Protein 4ESQ (pdb70)

CATH classification: 3.40.1000.70

Solvent-accessible surface area: 9666 Å² total; per-residue (Å²): 119,182,154,81,9,42,93,148,112,4,70,44,1,11,3,84,44,82,52,4,21,81,16,7,65,20,111,57,4,110,55,44,180,97,49,93,73,18,60,82,60,118,25,92,8,65,71,100,91,3,19,8,0,5,63,2,7,8,50,83,22,1,60,88,37,37,66,64,21,8,22,0,33,59,4,23,23,101,58,138,142,73,94,34,57,0,18,1,0,0,0,1,2,61,63,43,114,100,0,110,59,8,10,120,63,4,7,85,59,4,126,91,1,25,57,94,56,0,38,7,46,57,166,105,118,74,108,108,32,61,4,47,93,34,145,54,81,126,52,33,16,9,3,43,1,45,35,91,62,115,121,31,32,42,7,6,2,0,3,3,4,7,58,4,0,0,0,1,0,7,0,4,0,99,157,14,103,72,22,0,11,78,0,2,55,90,0,28,89,30,4,106,156,101

B-factor: mean 18.04, std 7.2, range [7.58, 55.6]

Secondary structure (DSSP, 8-state):
--PPPPGGGGGGGS--HHHHHHHHT-S--EE-SPB-S-B-S--EESSGGGHHHH-SSBHHHHTTS---EEEEEEEE-SSTT-SEEEEEEEEE-SSHHHHHHHHHHHHHHHHTTTT-EEEEEETTEEEEEEE---B--TT-EEEEEEESSTT--EEEEEEEEETTEEEEEEEEESS-SSHHHHHHHHHHHHHHT-

Nearest PDB structures (foldseek):
  4esq-assembly1_A  TM=1.005E+00  e=2.793E-41  Mycobacterium tuberculosis H37Rv
  7cu9-assembly1_A  TM=8.791E-01  e=4.447E-14  Mycolicibacterium smegmatis MC2 155
  7cu8-assembly1_B  TM=8.669E-01  e=2.772E-14  Mycobacterium tuberculosis H37Rv
  4jdl-assembly2_B-2  TM=4.667E-01  e=1.240E-02  Arabidopsis thaliana
  5jk2-assembly5_E  TM=5.167E-01  e=7.759E-01  Treponema pallidum subsp. pallidum str. Nichols

Organism: Mycobacterium tuberculosis (strain ATCC 25618 / H37Rv) (NCBI:txid83332)

InterPro domains:
  IPR000719 Protein kinase domain [PF00069] (16-230)
  IPR000719 Protein kinase domain [PS50011] (16-276)
  IPR000719 Protein kinase domain [SM00220] (16-276)
  IPR008271 Serine/threonine-protein kinase, active site [PS00108] (135-147)
  IPR011009 Protein kinase-like domain superfamily [SSF56112] (13-371)
  IPR017441 Protein kinase, ATP binding site [PS00107] (22-45)
  IPR026954 PknH-like extracellular domain [PF14032] (437-622)
  IPR038232 PknH-like extracellular domain superfamily [G3DSA:3.40.1000.70] (434-626)

Structure (mmCIF, N/CA/C/O backbone):
data_4ESQ
#
_entry.id   4ESQ
#
_cell.length_a   47.455
_cell.length_b   35.923
_cell.length_c   49.308
_cell.angle_alpha   90.000
_cell.angle_beta   98.360
_cell.angle_gamma   90.000
#
_symmetry.space_group_name_H-M   'P 1 21 1'
#
loop_
_entity.id
_entity.type
_entity.pdbx_description
1 polymer 'Serine/threonine protein kinase'
2 non-polymer 2-[BIS-(2-HYDROXY-ETHYL)-AMINO]-2-HYDROXYMETHYL-PROPANE-1,3-DIOL
3 non-polymer 'TERBIUM(III) ION'
4 water water
#
loop_
_atom_site.group_PDB
_atom_site.id
_atom_site.type_symbol
_atom_site.label_atom_id
_atom_site.label_alt_id
_atom_site.label_comp_id
_atom_site.label_asym_id
_atom_site.label_entity_id
_atom_site.label_seq_id
_atom_site.pdbx_PDB_ins_code
_atom_site.Cartn_x
_atom_site.Cartn_y
_atom_site.Cartn_z
_atom_site.occupancy
_atom_site.B_iso_or_equiv
_atom_site.auth_seq_id
_atom_site.auth_comp_id
_atom_site.auth_asym_id
_atom_site.auth_atom_id
_atom_site.pdbx_PDB_model_num
ATOM 1 N N . GLY A 1 1 ? -22.641 32.614 36.985 1.00 38.26 433 GLY A N 1
ATOM 2 C CA . GLY A 1 1 ? -22.074 31.639 36.072 1.00 35.00 433 GLY A CA 1
ATOM 3 C C . GLY A 1 1 ? -21.496 30.431 36.784 1.00 25.20 433 GLY A C 1
ATOM 4 O O . GLY A 1 1 ? -20.542 30.548 37.555 1.00 29.42 433 GLY A O 1
ATOM 5 N N . HIS A 1 2 ? -22.073 29.262 36.519 1.00 21.06 434 HIS A N 1
ATOM 6 C CA . HIS A 1 2 ? -21.628 28.029 37.159 1.00 20.61 434 HIS A CA 1
ATOM 7 C C . HIS A 1 2 ? -21.164 26.979 36.159 1.00 17.54 434 HIS A C 1
ATOM 8 O O . HIS A 1 2 ? -20.975 25.809 36.509 1.00 21.97 434 HIS A O 1
ATOM 15 N N . GLN A 1 3 ? -20.972 27.399 34.916 1.00 20.50 435 GLN A N 1
ATOM 16 C CA . GLN A 1 3 ? -20.577 26.467 33.867 1.00 20.18 435 GLN A CA 1
ATOM 17 C C . GLN A 1 3 ? -19.131 26.023 34.010 1.00 18.11 435 GLN A C 1
ATOM 18 O O . GLN A 1 3 ? -18.286 26.794 34.449 1.00 18.54 435 GLN A O 1
ATOM 24 N N . PRO A 1 4 ? -18.851 24.769 33.635 1.00 16.45 436 PRO A N 1
ATOM 25 C CA . PRO A 1 4 ? -17.491 24.231 33.697 1.00 15.81 436 PRO A CA 1
ATOM 26 C C . PRO A 1 4 ? -16.639 24.808 32.578 1.00 18.40 436 PRO A C 1
ATOM 27 O O . PRO A 1 4 ? -17.165 25.348 31.603 1.00 18.09 436 PRO A O 1
ATOM 31 N N . VAL A 1 5 ? -15.326 24.710 32.723 1.00 14.15 437 VAL A N 1
ATOM 32 C CA . VAL A 1 5 ? -14.439 25.132 31.653 1.00 14.97 437 VAL A CA 1
ATOM 33 C C . VAL A 1 5 ? -14.468 24.092 30.539 1.00 13.79 437 VAL A C 1
ATOM 34 O O . VAL A 1 5 ? -14.377 22.892 30.799 1.00 15.74 437 VAL A O 1
ATOM 38 N N . ALA A 1 6 ? -14.606 24.553 29.297 1.00 12.84 438 ALA A N 1
ATOM 39 C CA . ALA A 1 6 ? -14.612 23.652 28.144 1.00 16.03 438 ALA A CA 1
ATOM 40 C C . ALA A 1 6 ? -13.224 23.089 27.875 1.00 13.98 438 ALA A C 1
ATOM 41 O O . ALA A 1 6 ? -12.225 23.794 28.034 1.00 13.81 438 ALA A O 1
ATOM 43 N N . GLU A 1 7 ? -13.167 21.831 27.450 1.00 15.12 439 GLU A N 1
ATOM 44 C CA . GLU A 1 7 ? -11.896 21.188 27.123 1.00 15.11 439 GLU A CA 1
ATOM 45 C C . GLU A 1 7 ? -11.108 22.033 26.147 1.00 13.25 439 GLU A C 1
ATOM 46 O O . GLU A 1 7 ? -9.880 22.110 26.224 1.00 15.38 439 GLU A O 1
ATOM 52 N N . GLU A 1 8 ? -11.818 22.666 25.218 1.00 14.45 440 GLU A N 1
ATOM 53 C CA . GLU A 1 8 ? -11.158 23.393 24.143 1.00 17.66 440 GLU A CA 1
ATOM 54 C C . GLU A 1 8 ? -10.559 24.723 24.595 1.00 14.72 440 GLU A C 1
ATOM 55 O O . GLU A 1 8 ? -9.856 25.387 23.828 1.00 15.91 440 GLU A O 1
ATOM 61 N N . ARG A 1 9 ? -10.805 25.094 25.849 1.00 14.17 441 ARG A N 1
ATOM 62 C CA . ARG A 1 9 ? -10.295 26.354 26.385 1.00 13.19 441 ARG A CA 1
ATOM 63 C C . ARG A 1 9 ? -9.105 26.162 27.315 1.00 14.34 441 ARG A C 1
ATOM 64 O O . ARG A 1 9 ? -8.607 27.130 27.881 1.00 14.76 441 ARG A O 1
ATOM 72 N N . LEU A 1 10 ? -8.645 24.920 27.463 1.00 12.47 442 LEU A N 1
ATOM 73 C CA . LEU A 1 10 ? -7.560 24.632 28.388 1.00 14.05 442 LEU A CA 1
ATOM 74 C C . LEU A 1 10 ? -6.283 25.411 28.066 1.00 12.15 442 LEU A C 1
ATOM 75 O O . LEU A 1 10 ? -5.655 25.951 28.971 1.00 13.31 442 LEU A O 1
ATOM 80 N N . SER A 1 11 ? -5.917 25.495 26.789 1.00 12.92 443 SER A N 1
ATOM 81 C CA . SER A 1 11 ? -4.653 26.146 26.432 1.00 10.60 443 SER A CA 1
ATOM 82 C C . SER A 1 11 ? -4.645 27.624 26.820 1.00 11.36 443 SER A C 1
ATOM 83 O O . SER A 1 11 ? -3.582 28.201 27.093 1.00 11.61 443 SER A O 1
ATOM 86 N N . ALA A 1 12 ? -5.829 28.228 26.852 1.00 12.35 444 ALA A N 1
ATOM 87 C CA . ALA A 1 12 ? -5.957 29.642 27.212 1.00 15.92 444 ALA A CA 1
ATOM 88 C C . ALA A 1 12 ? -5.692 29.887 28.697 1.00 14.54 444 ALA A C 1
ATOM 89 O O . ALA A 1 12 ? -5.571 31.040 29.123 1.00 15.07 444 ALA A O 1
ATOM 91 N N . LEU A 1 13 ? -5.590 28.811 29.480 1.00 10.57 445 LEU A N 1
ATOM 92 C CA . LEU A 1 13 ? -5.347 28.930 30.926 1.00 11.50 445 LEU A CA 1
ATOM 93 C C . LEU A 1 13 ? -3.864 28.936 31.310 1.00 11.26 445 LEU A C 1
ATOM 94 O O . LEU A 1 13 ? -3.499 29.333 32.425 1.00 11.56 445 LEU A O 1
ATOM 99 N N . LEU A 1 14 ? -3.003 28.495 30.403 1.00 10.78 446 LEU A N 1
ATOM 100 C CA . LEU A 1 14 ? -1.583 28.437 30.703 1.00 10.37 446 LEU A CA 1
ATOM 101 C C . LEU A 1 14 ? -0.965 29.832 30.713 1.00 14.08 446 LEU A C 1
ATOM 102 O O . LEU A 1 14 ? -1.549 30.790 30.196 1.00 14.27 446 LEU A O 1
ATOM 107 N N . LEU A 1 15 ? 0.218 29.947 31.304 1.00 13.35 447 LEU A N 1
ATOM 108 C CA . LEU A 1 15 ? 0.901 31.229 31.340 1.00 12.45 447 LEU A CA 1
ATOM 109 C C . LEU A 1 15 ? 1.658 31.440 30.039 1.00 12.98 447 LEU A C 1
ATOM 110 O O . LEU A 1 15 ? 2.215 30.504 29.473 1.00 11.87 447 LEU A O 1
ATOM 115 N N . ASN A 1 16 ? 1.647 32.672 29.542 1.00 13.43 448 ASN A N 1
ATOM 116 C CA . ASN A 1 16 ? 2.366 32.975 28.316 1.00 14.39 448 ASN A CA 1
ATOM 117 C C . ASN A 1 16 ? 3.863 33.155 28.597 1.00 14.72 448 ASN A C 1
ATOM 118 O O . ASN A 1 16 ? 4.296 33.090 29.750 1.00 13.30 448 ASN A O 1
ATOM 123 N N A SER A 1 17 ? 4.648 33.363 27.548 0.48 14.36 449 SER A N 1
ATOM 124 N N B SER A 1 17 ? 4.647 33.380 27.546 0.52 14.36 449 SER A N 1
ATOM 125 C CA A SER A 1 17 ? 6.098 33.436 27.693 0.48 15.23 449 SER A CA 1
ATOM 126 C CA B SER A 1 17 ? 6.098 33.446 27.691 0.52 15.23 449 SER A CA 1
ATOM 127 C C A SER A 1 17 ? 6.543 34.535 28.657 0.48 16.59 449 SER A C 1
ATOM 128 C C B SER A 1 17 ? 6.546 34.556 28.645 0.52 16.59 449 SER A C 1
ATOM 129 O O A SER A 1 17 ? 7.460 34.333 29.453 0.48 14.10 449 SER A O 1
ATOM 130 O O B SER A 1 17 ? 7.473 34.358 29.431 0.52 14.09 449 SER A O 1
ATOM 135 N N A SER A 1 18 ? 5.891 35.691 28.584 0.48 14.00 450 SER A N 1
ATOM 136 N N B SER A 1 18 ? 5.893 35.714 28.581 0.52 13.99 450 SER A N 1
ATOM 137 C CA A SER A 1 18 ? 6.217 36.800 29.470 0.48 15.83 450 SER A CA 1
ATOM 138 C CA B SER A 1 18 ? 6.226 36.808 29.487 0.52 15.83 450 SER A CA 1
ATOM 139 C C A SER A 1 18 ? 5.937 36.439 30.921 0.48 13.90 450 SER A C 1
ATOM 140 C C B SER A 1 18 ? 5.949 36.419 30.929 0.52 13.90 450 SER A C 1
ATOM 141 O O A SER A 1 18 ? 6.747 36.707 31.807 0.48 15.78 450 SER A O 1
ATOM 142 O O B SER A 1 18 ? 6.769 36.649 31.816 0.52 15.76 450 SER A O 1
ATOM 147 N N . GLU A 1 19 ? 4.788 35.818 31.157 1.00 14.15 451 GLU A N 1
ATOM 148 C CA . GLU A 1 19 ? 4.389 35.452 32.502 1.00 14.13 451 GLU A CA 1
ATOM 149 C C . GLU A 1 19 ? 5.326 34.416 33.123 1.00 12.94 451 GLU A C 1
ATOM 150 O O . GLU A 1 19 ? 5.653 34.516 34.296 1.00 11.12 451 GLU A O 1
ATOM 156 N N . VAL A 1 20 ? 5.738 33.420 32.341 1.00 11.62 452 VAL A N 1
ATOM 157 C CA . VAL A 1 20 ? 6.657 32.397 32.833 1.00 13.63 452 VAL A CA 1
ATOM 158 C C . VAL A 1 20 ? 8.016 33.009 33.173 1.00 11.92 452 VAL A C 1
ATOM 159 O O . VAL A 1 20 ? 8.572 32.769 34.250 1.00 13.04 452 VAL A O 1
ATOM 163 N N . ASN A 1 21 ? 8.545 33.800 32.244 1.00 13.70 453 ASN A N 1
ATOM 164 C CA . ASN A 1 21 ? 9.799 34.514 32.461 1.00 11.20 453 ASN A CA 1
ATOM 165 C C . ASN A 1 21 ? 9.758 35.357 33.725 1.00 12.66 453 ASN A C 1
ATOM 166 O O . ASN A 1 21 ? 10.695 35.341 34.519 1.00 12.62 453 ASN A O 1
ATOM 171 N N . ALA A 1 22 ? 8.662 36.088 33.905 1.00 13.34 454 ALA A N 1
ATOM 172 C CA . ALA A 1 22 ? 8.525 37.003 35.031 1.00 12.46 454 ALA A CA 1
ATOM 173 C C . ALA A 1 22 ? 8.543 36.266 36.364 1.00 14.57 454 ALA A C 1
ATOM 174 O O . ALA A 1 22 ? 9.159 36.723 37.325 1.00 13.82 454 ALA A O 1
ATOM 176 N N . VAL A 1 23 ? 7.871 35.124 36.429 1.00 12.39 455 VAL A N 1
ATOM 177 C CA . VAL A 1 23 ? 7.853 34.367 37.675 1.00 13.03 455 VAL A CA 1
ATOM 178 C C . VAL A 1 23 ? 9.243 33.801 37.957 1.00 10.51 455 VAL A C 1
ATOM 179 O O . VAL A 1 23 ? 9.732 33.850 39.094 1.00 14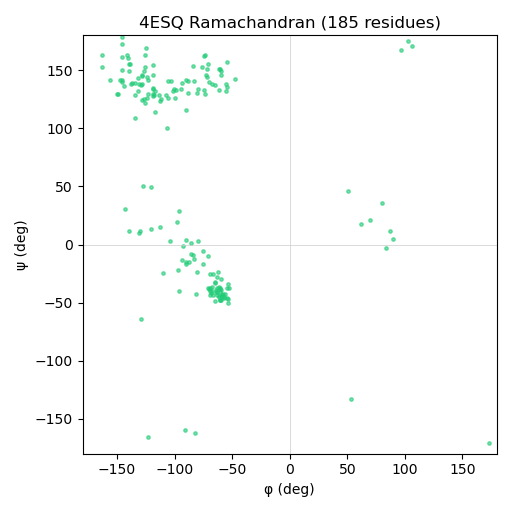.67 455 VAL A O 1
ATOM 183 N N . MET A 1 24 ? 9.892 33.293 36.918 1.00 12.15 456 MET A N 1
ATOM 184 C CA . MET A 1 24 ? 11.136 32.547 37.094 1.00 11.32 456 MET A CA 1
ATOM 185 C C . MET A 1 24 ? 12.382 33.429 37.207 1.00 13.94 456 MET A C 1
ATOM 186 O O . MET A 1 24 ? 13.450 32.948 37.584 1.00 14.81 456 MET A O 1
ATOM 191 N N . GLY A 1 25 ? 12.254 34.712 36.880 1.00 12.09 457 GLY A N 1
ATOM 192 C CA . GLY A 1 25 ? 13.411 35.586 36.916 1.00 10.59 457 GLY A CA 1
ATOM 193 C C . GLY A 1 25 ? 14.279 35.441 35.681 1.00 14.38 457 GLY A C 1
ATOM 194 O O . GLY A 1 25 ? 15.506 35.536 35.751 1.00 16.05 457 GLY A O 1
ATOM 195 N N . SER A 1 26 ? 13.636 35.214 34.542 1.00 14.10 458 SER A N 1
ATOM 196 C CA . SER A 1 26 ? 14.333 35.038 33.272 1.00 14.15 458 SER A CA 1
ATOM 197 C C . SER A 1 26 ? 13.805 36.020 32.234 1.00 14.53 458 SER A C 1
ATOM 198 O O . SER A 1 26 ? 12.784 36.665 32.447 1.00 14.79 458 SER A O 1
ATOM 201 N N . SER A 1 27 ? 14.503 36.126 31.107 1.00 15.98 459 SER A N 1
ATOM 202 C CA . SER A 1 27 ? 14.030 36.904 29.968 1.00 15.46 459 SER A CA 1
ATOM 203 C C . SER A 1 27 ? 14.139 36.091 28.684 1.00 17.80 459 SER A C 1
ATOM 204 O O . SER A 1 27 ? 13.969 36.633 27.592 1.00 20.36 459 SER A O 1
ATOM 207 N N . SER A 1 28 ? 14.437 34.799 28.803 1.00 14.57 460 SER A N 1
ATOM 208 C CA . SER A 1 28 ? 14.738 34.005 27.615 1.00 16.95 460 SER A CA 1
ATOM 209 C C . SER A 1 28 ? 14.156 32.590 27.602 1.00 16.65 460 SER A C 1
ATOM 210 O O . SER A 1 28 ? 14.514 31.790 26.743 1.00 16.22 460 SER A O 1
ATOM 213 N N . MET A 1 29 ? 13.257 32.278 28.530 1.00 15.35 461 MET A N 1
ATOM 214 C CA . MET A 1 29 ? 12.656 30.945 28.523 1.00 15.32 461 MET A CA 1
ATOM 215 C C . MET A 1 29 ? 11.733 30.823 27.320 1.00 14.52 461 MET A C 1
ATOM 216 O O . MET A 1 29 ? 11.031 31.769 26.971 1.00 14.59 461 MET A O 1
ATOM 221 N N . GLN A 1 30 ? 11.757 29.661 26.678 1.00 15.17 462 GLN A N 1
ATOM 222 C CA . GLN A 1 30 ? 10.899 29.417 25.528 1.00 19.51 462 GLN A CA 1
ATOM 223 C C . GLN A 1 30 ? 10.121 28.127 25.717 1.00 17.21 462 GLN A C 1
ATOM 224 O O . GLN A 1 30 ? 10.676 27.131 26.187 1.00 15.32 462 GLN A O 1
ATOM 230 N N . PRO A 1 31 ? 8.832 28.141 25.347 1.00 15.85 463 PRO A N 1
ATOM 231 C CA . PRO A 1 31 ? 7.986 26.951 25.424 1.00 13.03 463 PRO A CA 1
ATOM 232 C C . PRO A 1 31 ? 8.281 25.979 24.293 1.00 17.86 463 PRO A C 1
ATOM 233 O O . PRO A 1 31 ? 8.719 26.398 23.216 1.00 15.91 463 PRO A O 1
ATOM 237 N N . GLY A 1 32 ? 8.033 24.696 24.539 1.00 14.73 464 GLY A N 1
ATOM 238 C CA . GLY A 1 32 ? 8.090 23.689 23.499 1.00 17.89 464 GLY A CA 1
ATOM 239 C C . GLY A 1 32 ? 6.734 23.500 22.845 1.00 17.42 464 GLY A C 1
ATOM 240 O O . GLY A 1 32 ? 5.857 24.373 22.911 1.00 14.93 464 GLY A O 1
ATOM 241 N N . LYS A 1 33 ? 6.547 22.356 22.200 1.00 14.89 465 LYS A N 1
ATOM 242 C CA . LYS A 1 33 ? 5.269 22.080 21.550 1.00 16.26 465 LYS A CA 1
ATOM 243 C C . LYS A 1 33 ? 4.176 21.807 22.580 1.00 13.67 465 LYS A C 1
ATOM 244 O O . LYS A 1 33 ? 4.457 21.330 23.678 1.00 15.06 465 LYS A O 1
ATOM 250 N N . PRO A 1 34 ? 2.921 22.115 22.233 1.00 15.90 466 PRO A N 1
ATOM 251 C CA . PRO A 1 34 ? 1.844 21.831 23.183 1.00 11.99 466 PRO A CA 1
ATOM 252 C C . PRO A 1 34 ? 1.842 20.368 23.596 1.00 13.70 466 PRO A C 1
ATOM 253 O O . PRO A 1 34 ? 2.042 19.479 22.774 1.00 17.21 466 PRO A O 1
ATOM 257 N N . ILE A 1 35 ? 1.626 20.138 24.883 1.00 12.44 467 ILE A N 1
ATOM 258 C CA . ILE A 1 35 ? 1.441 18.799 25.410 1.00 12.57 467 ILE A CA 1
ATOM 259 C C . ILE A 1 35 ? -0.046 18.561 25.584 1.00 13.37 467 ILE A C 1
ATOM 260 O O . ILE A 1 35 ? -0.728 19.343 26.243 1.00 13.69 467 ILE A O 1
ATOM 265 N N . THR A 1 36 ? -0.552 17.481 24.993 1.00 12.24 468 THR A N 1
ATOM 266 C CA . THR A 1 36 ? -1.992 17.243 24.959 1.00 10.09 468 THR A CA 1
ATOM 267 C C . THR A 1 36 ? -2.395 15.839 25.417 1.00 10.34 468 THR A C 1
ATOM 268 O O . THR A 1 36 ? -3.539 15.424 25.243 1.00 14.65 468 THR A O 1
ATOM 272 N N . SER A 1 37 ? -1.451 15.111 26.005 1.00 11.89 469 SER A N 1
ATOM 273 C CA . SER A 1 37 ? -1.746 13.803 26.579 1.00 12.50 469 SER A CA 1
ATOM 274 C C . SER A 1 37 ? -0.896 13.589 27.821 1.00 13.11 469 SER A C 1
ATOM 275 O O . SER A 1 37 ? 0.105 14.284 28.017 1.00 11.42 469 SER A O 1
ATOM 278 N N . MET A 1 38 ? -1.302 12.641 28.661 1.00 11.84 470 MET A N 1
ATOM 279 C CA . MET A 1 38 ? -0.531 12.306 29.851 1.00 10.37 470 MET A CA 1
ATOM 280 C C . MET A 1 38 ? 0.749 11.595 29.438 1.00 12.13 470 MET A C 1
ATOM 281 O O . MET A 1 38 ? 0.818 10.982 28.376 1.00 14.45 470 MET A O 1
ATOM 286 N N . ASP A 1 39 ? 1.756 11.685 30.294 1.00 12.12 471 ASP A N 1
ATOM 287 C CA . ASP A 1 39 ? 3.072 11.133 30.020 1.00 11.46 471 ASP A CA 1
ATOM 288 C C . ASP A 1 39 ? 3.141 9.694 30.516 1.00 15.63 471 ASP A C 1
ATOM 289 O O . ASP A 1 39 ? 3.036 9.438 31.723 1.00 14.04 471 ASP A O 1
ATOM 294 N N . SER A 1 40 ? 3.318 8.751 29.595 1.00 13.92 472 SER A N 1
ATOM 295 C CA . SER A 1 40 ? 3.413 7.338 29.980 1.00 15.58 472 SER A CA 1
ATOM 296 C C . SER A 1 40 ? 4.803 6.763 29.744 1.00 15.48 472 SER A C 1
ATOM 297 O O . SER A 1 40 ? 4.984 5.548 29.747 1.00 14.19 472 SER A O 1
ATOM 300 N N . SER A 1 41 ? 5.787 7.629 29.540 1.00 12.78 473 SER A N 1
ATOM 301 C CA . SER A 1 41 ? 7.158 7.153 29.419 1.00 15.44 473 SER A CA 1
ATOM 302 C C . SER A 1 41 ? 7.536 6.557 30.773 1.00 16.48 473 SER A C 1
ATOM 303 O O . SER A 1 41 ? 7.197 7.119 31.823 1.00 16.42 473 SER A O 1
ATOM 306 N N . PRO A 1 42 ? 8.216 5.404 30.761 1.00 16.44 474 PRO A N 1
ATOM 307 C CA . PRO A 1 42 ? 8.442 4.690 32.023 1.00 16.14 474 PRO A CA 1
ATOM 308 C C . PRO A 1 42 ? 9.369 5.442 32.974 1.00 15.01 474 PRO A C 1
ATOM 309 O O . PRO A 1 42 ? 10.372 6.010 32.553 1.00 15.87 474 PRO A O 1
ATOM 313 N N . VAL A 1 43 ? 9.015 5.439 34.250 1.00 15.84 475 VAL A N 1
ATOM 314 C CA . VAL A 1 43 ? 9.912 5.909 35.290 1.00 16.24 475 VAL A CA 1
ATOM 315 C C . VAL A 1 43 ? 9.671 5.070 36.540 1.00 13.42 475 VAL A C 1
ATOM 316 O O . VAL A 1 43 ? 8.537 4.699 36.843 1.00 12.95 475 VAL A O 1
ATOM 320 N N . THR A 1 44 ? 10.746 4.751 37.245 1.00 14.07 476 THR A N 1
ATOM 321 C CA . THR A 1 44 ? 10.658 3.919 38.432 1.00 12.67 476 THR A CA 1
ATOM 322 C C . THR A 1 44 ? 11.015 4.756 39.648 1.00 15.98 476 THR A C 1
ATOM 323 O O . THR A 1 44 ? 12.087 5.351 39.700 1.00 17.17 476 THR A 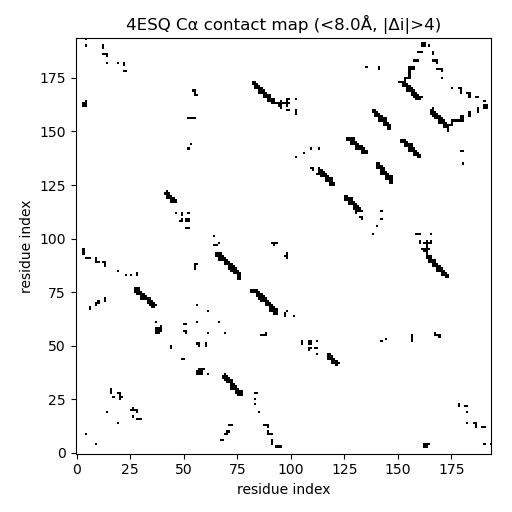O 1
ATOM 327 N N . VAL A 1 45 ? 10.109 4.814 40.614 1.00 15.29 477 VAL A N 1
ATOM 328 C CA . VAL A 1 45 ? 10.364 5.549 41.849 1.00 15.28 477 VAL A CA 1
ATOM 329 C C . VAL A 1 45 ? 10.352 4.561 43.000 1.00 14.21 477 VAL A C 1
ATOM 330 O O . VAL A 1 45 ? 9.442 3.729 43.095 1.00 15.19 477 VAL A O 1
ATOM 334 N N . SER A 1 46 ? 11.371 4.647 43.856 1.00 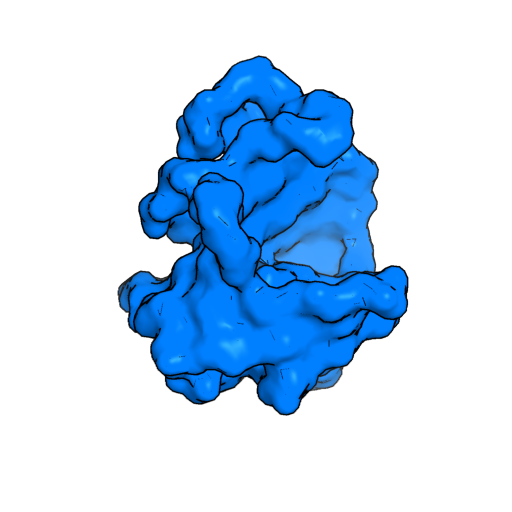13.52 478 SER A N 1
ATOM 335 C CA . SER A 1 46 ? 11.552 3.693 44.951 1.00 15.74 478 SER A CA 1
ATOM 336 C C . SER A 1 46 ? 10.304 3.604 45.824 1.00 21.70 478 SER A C 1
ATOM 337 O O . SER A 1 46 ? 9.946 2.522 46.297 1.00 19.83 478 SER A O 1
ATOM 340 N N . LEU A 1 47 ? 9.645 4.741 46.041 1.00 11.93 479 LEU A N 1
ATOM 341 C CA . LEU A 1 47 ? 8.293 4.726 46.585 1.00 13.95 479 LEU A CA 1
ATOM 342 C C . LEU A 1 47 ? 7.350 5.083 45.430 1.00 13.43 479 LEU A C 1
ATOM 343 O O . LEU A 1 47 ? 7.207 6.256 45.075 1.00 12.78 479 LEU A O 1
ATOM 348 N N . PRO A 1 48 ? 6.712 4.069 44.827 1.00 15.84 480 PRO A N 1
ATOM 349 C CA . PRO A 1 48 ? 5.962 4.290 43.581 1.00 16.54 480 PRO A CA 1
ATOM 350 C C . PRO A 1 48 ? 4.929 5.413 43.655 1.00 15.96 480 PRO A C 1
ATOM 351 O O . PRO A 1 48 ? 4.719 6.104 42.659 1.00 15.84 480 PRO A O 1
ATOM 355 N N . ASP A 1 49 ? 4.296 5.603 44.809 1.00 12.91 481 ASP A N 1
ATOM 356 C CA . ASP A 1 49 ? 3.238 6.603 44.905 1.00 17.28 481 ASP A CA 1
ATOM 357 C C . ASP A 1 49 ? 3.779 8.022 45.052 1.00 14.11 481 ASP A C 1
ATOM 358 O O . ASP A 1 49 ? 3.015 8.974 45.185 1.00 14.58 481 ASP A O 1
ATOM 363 N N . CYS A 1 50 ? 5.100 8.163 45.018 1.00 13.28 482 CYS A N 1
ATOM 364 C CA . CYS A 1 50 ? 5.701 9.491 44.976 1.00 12.89 482 CYS A CA 1
ATOM 365 C C . CYS A 1 50 ? 5.916 9.987 43.543 1.00 13.52 482 CYS A C 1
ATOM 366 O O . CYS A 1 50 ? 6.465 11.068 43.345 1.00 13.54 482 CYS A O 1
ATOM 369 N N . GLN A 1 51 ? 5.478 9.216 42.546 1.00 10.07 483 GLN A N 1
ATOM 370 C CA . GLN A 1 51 ? 5.634 9.638 41.146 1.00 12.39 483 GLN A CA 1
ATOM 371 C C . GLN A 1 51 ? 4.963 11.001 40.882 1.00 11.50 483 GLN A C 1
ATOM 372 O O . GLN A 1 51 ? 5.543 11.882 40.234 1.00 13.66 483 GLN A O 1
ATOM 378 N N . GLY A 1 52 ? 3.739 11.167 41.377 1.00 12.40 484 GLY A N 1
ATOM 379 C CA . GLY A 1 52 ? 3.017 12.417 41.197 1.00 11.56 484 GLY A CA 1
ATOM 380 C C . GLY A 1 52 ? 3.627 13.556 41.989 1.00 14.81 484 GLY A C 1
ATOM 381 O O . GLY A 1 52 ? 3.476 14.730 41.632 1.00 14.96 484 GLY A O 1
ATOM 382 N N . ALA A 1 53 ? 4.324 13.221 43.071 1.00 12.81 485 ALA A N 1
ATOM 383 C CA . ALA A 1 53 ? 4.962 14.244 43.886 1.00 10.24 485 ALA A CA 1
ATOM 384 C C . ALA A 1 53 ? 6.215 14.780 43.202 1.00 14.15 485 ALA A C 1
ATOM 385 O O . ALA A 1 53 ? 6.721 15.836 43.568 1.00 20.70 485 ALA A O 1
ATOM 387 N N . LEU A 1 54 ? 6.719 14.046 42.213 1.00 11.91 486 LEU A N 1
ATOM 388 C CA . LEU A 1 54 ? 7.893 14.479 41.449 1.00 14.29 486 LEU A CA 1
ATOM 389 C C . LEU A 1 54 ? 7.552 15.187 40.139 1.00 15.20 486 LEU A C 1
ATOM 390 O O . LEU A 1 54 ? 8.230 16.147 39.752 1.00 13.28 486 LEU A O 1
ATOM 395 N N . TYR A 1 55 ? 6.538 14.684 39.443 1.00 11.08 487 TYR A N 1
ATOM 396 C CA . TYR A 1 55 ? 6.250 15.108 38.071 1.00 10.86 487 TYR A CA 1
ATOM 397 C C . TYR A 1 55 ? 4.769 15.399 37.831 1.00 14.12 487 TYR A C 1
ATOM 398 O O . TYR A 1 55 ? 3.894 14.745 38.408 1.00 14.20 487 TYR A O 1
ATOM 407 N N A THR A 1 56 ? 4.489 16.376 36.969 0.50 12.35 488 THR A N 1
ATOM 408 N N B THR A 1 56 ? 4.496 16.369 36.962 0.50 12.35 488 THR A N 1
ATOM 409 C CA A THR A 1 56 ? 3.114 16.668 36.585 0.50 12.48 488 THR A CA 1
ATOM 410 C CA B THR A 1 56 ? 3.129 16.675 36.567 0.50 12.49 488 THR A CA 1
ATOM 411 C C A THR A 1 56 ? 2.667 15.723 35.484 0.50 12.95 488 THR A C 1
ATOM 412 C C B THR A 1 56 ? 2.668 15.728 35.470 0.50 12.95 488 THR A C 1
ATOM 413 O O A THR A 1 56 ? 3.492 15.063 34.847 0.50 13.08 488 THR A O 1
ATOM 414 O O B THR A 1 56 ? 3.485 15.073 34.817 0.50 13.07 488 THR A O 1
ATOM 421 N N . SER A 1 57 ? 1.354 15.660 35.274 1.00 11.10 489 SER A N 1
ATOM 422 C CA . SER A 1 57 ? 0.784 15.009 34.094 1.00 11.70 489 SER A CA 1
ATOM 423 C C . SER A 1 57 ? 1.217 13.565 33.842 1.00 12.55 489 SER A C 1
ATOM 424 O O . SER A 1 57 ? 1.374 13.160 32.693 1.00 14.08 489 SER A O 1
ATOM 427 N N . GLN A 1 58 ? 1.385 12.783 34.898 1.00 11.32 490 GLN A N 1
ATOM 428 C CA . GLN A 1 58 ? 1.852 11.414 34.732 1.00 12.13 490 GLN A CA 1
ATOM 429 C C . GLN A 1 58 ? 0.699 10.444 34.511 1.00 15.74 490 GLN A C 1
ATOM 430 O O . GLN A 1 58 ? -0.271 10.432 35.272 1.00 12.16 490 GLN A O 1
ATOM 436 N N . ASP A 1 59 ? 0.811 9.613 33.479 1.00 11.30 491 ASP A N 1
ATOM 437 C CA . ASP A 1 59 ? -0.256 8.661 33.184 1.00 14.41 491 ASP A CA 1
ATOM 438 C C . ASP A 1 59 ? -0.662 7.764 34.370 1.00 13.97 491 ASP A C 1
ATOM 439 O O . ASP A 1 59 ? -1.854 7.655 34.659 1.00 14.85 491 ASP A O 1
ATOM 444 N N . PRO A 1 60 ? 0.308 7.117 35.048 1.00 13.86 492 PRO A N 1
ATOM 445 C CA . PRO A 1 60 ? -0.043 6.211 36.155 1.00 14.04 492 PRO A CA 1
ATOM 446 C C . PRO A 1 60 ? -0.744 6.931 37.307 1.00 18.71 492 PRO A C 1
ATOM 447 O O . PRO A 1 60 ? -1.476 6.332 38.097 1.00 14.81 492 PRO A O 1
ATOM 451 N N . VAL A 1 61 ? -0.516 8.231 37.392 1.00 10.83 493 VAL A N 1
ATOM 452 C CA . VAL A 1 61 ? -1.104 9.042 38.442 1.00 13.97 493 VAL A CA 1
ATOM 453 C C . VAL A 1 61 ? -2.544 9.432 38.095 1.00 14.35 493 VAL A C 1
ATOM 454 O O . VAL A 1 61 ? -3.429 9.376 38.947 1.00 12.85 493 VAL A O 1
ATOM 458 N N . TYR A 1 62 ? -2.776 9.818 36.842 1.00 11.60 494 TYR A N 1
ATOM 459 C CA . TYR A 1 62 ? -4.100 10.295 36.428 1.00 10.63 494 TYR A CA 1
ATOM 460 C C . TYR A 1 62 ? -5.031 9.201 35.904 1.00 13.49 494 TYR A C 1
ATOM 461 O O . TYR A 1 62 ? -6.241 9.418 35.751 1.00 13.80 494 TYR A O 1
ATOM 470 N N . ALA A 1 63 ? -4.464 8.042 35.586 1.00 17.78 495 ALA A N 1
ATOM 471 C CA . ALA A 1 63 ? -5.266 6.938 35.077 1.00 20.24 495 ALA A CA 1
ATOM 472 C C . ALA A 1 63 ? -6.389 6.616 36.057 1.00 15.49 495 ALA A C 1
ATOM 473 O O . ALA A 1 63 ? -6.164 6.505 37.264 1.00 17.21 495 ALA A O 1
ATOM 475 N N . GLY A 1 64 ? -7.606 6.484 35.536 1.00 18.28 496 GLY A N 1
ATOM 476 C CA . GLY A 1 64 ? -8.741 6.119 36.368 1.00 20.31 496 GLY A CA 1
ATOM 477 C C . GLY A 1 64 ? -9.424 7.252 37.123 1.00 18.14 496 GLY A C 1
ATOM 478 O O . GLY A 1 64 ? -10.425 7.026 37.800 1.00 20.71 496 GLY A O 1
ATOM 479 N N . THR A 1 65 ? -8.902 8.470 37.013 1.00 12.86 497 THR A N 1
ATOM 480 C CA . THR A 1 65 ? -9.445 9.601 37.773 1.00 13.96 497 THR A CA 1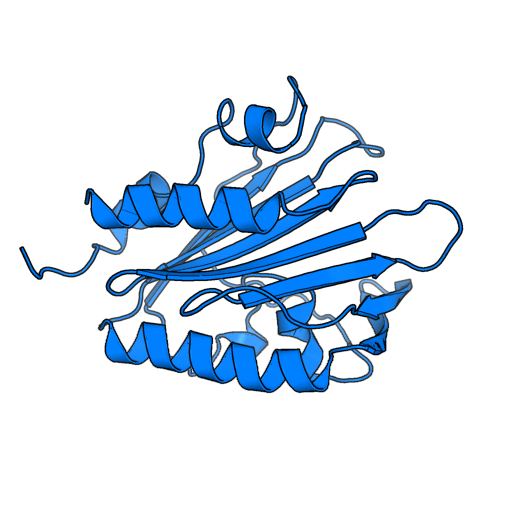
ATOM 481 C C . THR A 1 65 ? -10.615 10.319 37.111 1.00 14.06 497 THR A C 1
ATOM 482 O O . THR A 1 65 ? -11.229 11.205 37.718 1.00 16.16 497 THR A O 1
ATOM 486 N N . GLY A 1 66 ? -10.911 9.974 35.863 1.00 13.83 498 GLY A N 1
ATOM 487 C CA . GLY A 1 66 ? -12.037 10.577 35.171 1.00 15.45 498 GLY A CA 1
ATOM 488 C C . GLY A 1 66 ? -11.716 11.842 34.390 1.00 11.25 498 GLY A C 1
ATOM 489 O O . GLY A 1 66 ? -12.617 12.471 33.823 1.00 14.78 498 GLY A O 1
ATOM 490 N N . TYR A 1 67 ? -10.438 12.211 34.331 1.00 12.90 499 TYR A N 1
ATOM 491 C CA . TYR A 1 67 ? -10.055 13.402 33.585 1.00 13.54 499 TYR A CA 1
ATOM 492 C C . TYR A 1 67 ? -10.461 13.243 32.119 1.00 17.39 499 TYR A C 1
ATOM 493 O O . TYR A 1 67 ? -10.496 12.133 31.594 1.00 17.58 499 TYR A O 1
ATOM 502 N N . THR A 1 68 ? -10.767 14.353 31.463 1.00 12.47 500 THR A N 1
ATOM 503 C CA . THR A 1 68 ? -11.222 14.295 30.077 1.00 12.99 500 THR A CA 1
ATOM 504 C C . THR A 1 68 ? -10.202 14.854 29.091 1.00 16.64 500 THR A C 1
ATOM 505 O O . THR A 1 68 ? -10.201 14.488 27.908 1.00 14.64 500 THR A O 1
ATOM 509 N N . ALA A 1 69 ? -9.334 15.742 29.570 1.00 12.63 501 ALA A N 1
ATOM 510 C CA . ALA A 1 69 ? -8.369 16.384 28.690 1.00 10.89 501 ALA A CA 1
ATOM 511 C C . ALA A 1 69 ? -7.251 17.018 29.500 1.00 11.24 501 ALA A C 1
ATOM 512 O O . ALA A 1 69 ? -7.442 17.374 30.653 1.00 11.38 501 ALA A O 1
ATOM 514 N N . ILE A 1 70 ? -6.082 17.138 28.886 1.00 11.52 502 ILE A N 1
ATOM 515 C CA . ILE A 1 70 ? -4.938 17.795 29.522 1.00 9.80 502 ILE A CA 1
ATOM 516 C C . ILE A 1 70 ? -4.255 18.707 28.506 1.00 12.24 502 ILE A C 1
ATOM 517 O O . ILE A 1 70 ? -4.124 18.359 27.326 1.00 11.67 502 ILE A O 1
ATOM 522 N N . ASN A 1 71 ? -3.842 19.888 28.955 1.00 12.12 503 ASN A N 1
ATOM 523 C CA . ASN A 1 71 ? -3.050 20.772 28.112 1.00 12.57 503 ASN A CA 1
ATOM 524 C C . ASN A 1 71 ? -1.883 21.330 28.903 1.00 12.72 503 ASN A C 1
ATOM 525 O O . ASN A 1 71 ? -2.064 21.856 30.005 1.00 12.65 503 ASN A O 1
ATOM 530 N N . GLY A 1 72 ? -0.679 21.206 28.353 1.00 11.45 504 GLY A N 1
ATOM 531 C CA . GLY A 1 72 ? 0.499 21.665 29.070 1.00 10.67 504 GLY A CA 1
ATOM 532 C C . GLY A 1 72 ? 1.597 22.230 28.191 1.00 12.49 504 GLY A C 1
ATOM 533 O O . GLY A 1 72 ? 1.542 22.134 26.964 1.00 11.24 504 GLY A O 1
ATOM 534 N N . LEU A 1 73 ? 2.605 22.800 28.843 1.00 12.55 505 LEU A N 1
ATOM 535 C CA . LEU A 1 73 ? 3.781 23.352 28.168 1.00 12.54 505 LEU A CA 1
ATOM 536 C C . LEU A 1 73 ? 5.013 23.202 29.042 1.00 14.22 505 LEU A C 1
ATOM 537 O O . LEU A 1 73 ? 4.955 23.390 30.261 1.00 12.92 505 LEU A O 1
ATOM 542 N N . ILE A 1 74 ? 6.139 22.889 28.416 1.00 11.63 506 ILE A N 1
ATOM 543 C CA . ILE A 1 74 ? 7.407 22.864 29.125 1.00 12.82 506 ILE A CA 1
ATOM 544 C C . ILE A 1 74 ? 8.261 23.986 28.569 1.00 14.05 506 ILE A C 1
ATOM 545 O O . ILE A 1 74 ? 8.395 24.110 27.354 1.00 11.30 506 ILE A O 1
ATOM 550 N N . SER A 1 75 ? 8.808 24.817 29.456 1.00 12.42 507 SER A N 1
ATOM 551 C CA . SER A 1 75 ? 9.629 25.964 29.046 1.00 13.55 507 SER A CA 1
ATOM 552 C C . SER A 1 75 ? 10.977 26.001 29.746 1.00 13.50 507 SER A C 1
ATOM 553 O O . SER A 1 75 ? 11.081 25.659 30.920 1.00 12.85 507 SER A O 1
ATOM 556 N N . SER A 1 76 ? 12.001 26.456 29.030 1.00 10.58 508 SER A N 1
ATOM 557 C CA . SER A 1 76 ? 13.330 26.630 29.616 1.00 13.22 508 SER A CA 1
ATOM 558 C C . SER A 1 76 ? 14.160 27.529 28.706 1.00 14.07 508 SER A C 1
ATOM 559 O O . SER A 1 76 ? 13.812 27.728 27.540 1.00 15.44 508 SER A O 1
ATOM 562 N N . GLU A 1 77 ? 15.257 28.075 29.229 1.00 13.26 509 GLU A N 1
ATOM 563 C CA . GLU A 1 77 ? 16.191 28.778 28.360 1.00 15.73 509 GLU A CA 1
ATOM 564 C C . GLU A 1 77 ? 16.708 27.774 27.332 1.00 17.21 509 GLU A C 1
ATOM 565 O O . GLU A 1 77 ? 16.765 26.579 27.605 1.00 17.89 509 GLU A O 1
ATOM 571 N N . PRO A 1 78 ? 17.076 28.252 26.136 1.00 18.17 510 PRO A N 1
ATOM 572 C CA . PRO A 1 78 ? 17.656 27.346 25.138 1.00 21.98 510 PRO A CA 1
ATOM 573 C C . PRO A 1 78 ? 18.956 26.726 25.639 1.00 20.50 510 PRO A C 1
ATOM 574 O O . PRO A 1 78 ? 19.665 27.335 26.435 1.00 24.60 510 PRO A O 1
ATOM 578 N N . GLY A 1 79 ? 19.269 25.526 25.170 1.00 23.60 511 GLY A N 1
ATOM 579 C CA . GLY A 1 79 ? 20.528 24.893 25.516 1.00 26.29 511 GLY A CA 1
ATOM 580 C C . GLY A 1 79 ? 20.383 23.812 26.568 1.00 30.34 511 GLY A C 1
ATOM 581 O O . GLY A 1 79 ? 19.302 23.619 27.123 1.00 26.53 511 GLY A O 1
ATOM 582 N N . ASP A 1 80 ? 21.483 23.120 26.853 1.00 23.91 512 ASP A N 1
ATOM 583 C CA . ASP A 1 80 ? 21.450 21.948 27.727 1.00 31.13 512 ASP A CA 1
ATOM 584 C C . ASP A 1 80 ? 21.614 22.296 29.201 1.00 25.12 512 ASP A C 1
ATOM 585 O O . ASP A 1 80 ? 21.342 21.469 30.072 1.00 27.59 512 ASP A O 1
ATOM 590 N N . ASN A 1 81 ? 22.062 23.513 29.478 1.00 19.76 513 ASN A N 1
ATOM 591 C CA . ASN A 1 81 ? 22.302 23.933 30.853 1.00 21.20 513 ASN A CA 1
ATOM 592 C C . ASN A 1 81 ? 21.465 25.147 31.246 1.00 22.92 513 ASN A C 1
ATOM 593 O O . ASN A 1 81 ? 21.983 26.124 31.784 1.00 20.94 513 ASN A O 1
ATOM 598 N N . TYR A 1 82 ? 20.164 25.071 30.972 1.00 18.27 514 TYR A N 1
ATOM 599 C CA . TYR A 1 82 ? 19.223 26.135 31.315 1.00 15.79 514 TYR A CA 1
ATOM 600 C C . TYR A 1 82 ? 19.195 26.394 32.813 1.00 14.81 514 TYR A C 1
ATOM 601 O O . TYR A 1 82 ? 19.338 25.464 33.611 1.00 19.83 514 TYR A O 1
ATOM 610 N N . GLU A 1 83 ? 18.996 27.656 33.192 1.00 14.65 515 GLU A N 1
ATOM 611 C CA . GLU A 1 83 ? 18.907 28.027 34.605 1.00 13.83 515 GLU A CA 1
ATOM 612 C C . GLU A 1 83 ? 17.528 27.749 35.203 1.00 12.97 515 GLU A C 1
ATOM 613 O O . GLU A 1 83 ? 17.399 27.592 36.420 1.00 12.94 515 GLU A O 1
ATOM 619 N N . HIS A 1 84 ? 16.505 27.689 34.347 1.00 12.29 516 HIS A N 1
ATOM 620 C CA . HIS A 1 84 ? 15.122 27.552 34.810 1.00 12.39 516 HIS A CA 1
ATOM 621 C C . HIS A 1 84 ? 14.353 26.581 33.919 1.00 14.00 516 HIS A C 1
ATOM 622 O O . HIS A 1 84 ? 14.618 26.483 32.722 1.00 13.17 516 HIS A O 1
ATOM 629 N N . TRP A 1 85 ? 13.385 25.879 34.498 1.00 13.17 517 TRP A N 1
ATOM 630 C CA . TRP A 1 85 ? 12.604 24.902 33.747 1.00 10.01 517 TRP A CA 1
ATOM 631 C C . TRP A 1 85 ? 11.215 24.832 34.358 1.00 11.91 517 TRP A C 1
ATOM 632 O O . TRP A 1 85 ? 11.085 24.693 35.574 1.00 13.19 517 TRP A O 1
ATOM 643 N N . VAL A 1 86 ? 10.179 24.947 33.527 1.00 9.93 518 VAL A N 1
ATOM 644 C CA . VAL A 1 86 ? 8.813 24.918 34.036 1.00 13.55 518 VAL A CA 1
ATOM 645 C C . VAL A 1 86 ? 7.969 23.964 33.224 1.00 12.19 518 VAL A C 1
ATOM 646 O O . VAL A 1 86 ? 7.995 24.004 31.996 1.00 13.00 518 VAL A O 1
ATOM 650 N N . ASN A 1 87 ? 7.222 23.108 33.913 1.00 10.97 519 ASN A N 1
ATOM 651 C CA . ASN A 1 87 ? 6.206 22.280 33.281 1.00 11.78 519 ASN A CA 1
ATOM 652 C C . ASN A 1 87 ? 4.882 22.711 33.906 1.00 12.16 519 ASN A C 1
ATOM 653 O O . ASN A 1 87 ? 4.677 22.540 35.114 1.00 10.98 519 ASN A O 1
ATOM 658 N N . GLN A 1 88 ? 4.014 23.307 33.096 1.00 9.40 520 GLN A N 1
ATOM 659 C CA . GLN A 1 88 ? 2.709 23.756 33.570 1.00 10.26 520 GLN A CA 1
ATOM 660 C C . GLN A 1 88 ? 1.631 23.032 32.798 1.00 10.98 520 GLN A C 1
ATOM 661 O O . GLN A 1 88 ? 1.715 22.903 31.583 1.00 11.36 520 GLN A O 1
ATOM 667 N N . ALA A 1 89 ? 0.621 22.548 33.508 1.00 9.77 521 ALA A N 1
ATOM 668 C CA . ALA A 1 89 ? -0.464 21.826 32.862 1.00 10.11 521 ALA A CA 1
ATOM 669 C C . ALA A 1 89 ? -1.787 22.093 33.554 1.00 12.76 521 ALA A C 1
ATOM 670 O O . ALA A 1 89 ? -1.835 22.333 34.764 1.00 10.27 521 ALA A O 1
ATOM 672 N N . VAL A 1 90 ? -2.858 22.040 32.766 1.00 10.05 522 VAL A N 1
ATOM 673 C CA . VAL A 1 90 ? -4.214 22.079 33.293 1.00 10.07 522 VAL A CA 1
ATOM 674 C C . VAL A 1 90 ? -4.967 20.846 32.821 1.00 12.41 522 VAL A C 1
ATOM 675 O O . VAL A 1 90 ? -4.806 20.385 31.685 1.00 10.72 522 VAL A O 1
ATOM 679 N N . VAL A 1 91 ? -5.792 20.308 33.703 1.00 10.45 523 VAL A N 1
ATOM 680 C CA . VAL A 1 91 ? -6.465 19.053 33.422 1.00 9.70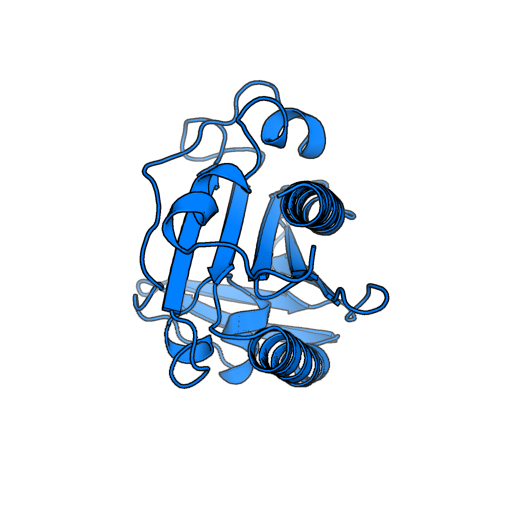 523 VAL A CA 1
ATOM 681 C C . VAL A 1 91 ? -7.956 19.245 33.660 1.00 11.52 523 VAL A C 1
ATOM 682 O O . VAL A 1 91 ? -8.361 19.672 34.746 1.00 13.24 523 VAL A O 1
ATOM 686 N N . ALA A 1 92 ? -8.762 18.949 32.645 1.00 11.05 524 ALA A N 1
ATOM 687 C CA . ALA A 1 92 ? -10.212 19.104 32.752 1.00 11.44 524 ALA A CA 1
ATOM 688 C C . ALA A 1 92 ? -10.844 17.827 33.271 1.00 12.81 524 ALA A C 1
ATOM 689 O O . ALA A 1 92 ? -10.426 16.730 32.913 1.00 14.25 524 ALA A O 1
ATOM 691 N N . PHE A 1 93 ? -11.857 17.994 34.115 1.00 11.47 525 PHE A N 1
ATOM 692 C CA . PHE A 1 93 ? -12.666 16.894 34.617 1.00 9.88 525 PHE A CA 1
ATOM 693 C C . PHE A 1 93 ? -14.119 17.227 34.310 1.00 13.74 525 PHE A C 1
ATOM 694 O O . PHE A 1 93 ? -14.440 18.366 34.018 1.00 13.56 525 PHE A O 1
ATOM 702 N N . PRO A 1 94 ? -15.004 16.226 34.364 1.00 17.83 526 PRO A N 1
ATOM 703 C CA . PRO A 1 94 ? -16.409 16.490 34.033 1.00 17.24 526 PRO A CA 1
ATOM 704 C C . PRO A 1 94 ? -17.075 17.439 35.024 1.00 20.18 526 PRO A C 1
ATOM 705 O O . PRO A 1 94 ? -17.940 18.224 34.638 1.00 22.14 526 PRO A O 1
ATOM 709 N N . THR A 1 95 ? -16.656 17.371 36.283 1.00 16.85 527 THR A N 1
ATOM 710 C CA . THR A 1 95 ? -17.251 18.167 37.348 1.00 20.56 527 THR A CA 1
ATOM 711 C C . THR A 1 95 ? -16.187 18.671 38.306 1.00 20.46 527 THR A C 1
ATOM 712 O O . THR A 1 95 ? -15.081 18.131 38.363 1.00 17.30 527 THR A O 1
ATOM 716 N N . ALA A 1 96 ? -16.541 19.706 39.059 1.00 19.40 528 ALA A N 1
ATOM 717 C CA . ALA A 1 96 ? -15.726 20.188 40.165 1.00 16.96 528 ALA A CA 1
ATOM 718 C C . ALA A 1 96 ? -15.444 19.072 41.169 1.00 20.53 528 ALA A C 1
ATOM 719 O O . ALA A 1 96 ? -14.326 18.937 41.645 1.00 17.10 528 ALA A O 1
ATOM 721 N N . ASP A 1 97 ? -16.458 18.268 41.481 1.00 21.51 529 ASP A N 1
ATOM 722 C CA . ASP A 1 97 ? -16.303 17.170 42.433 1.00 23.36 529 ASP A CA 1
ATOM 723 C C . ASP A 1 97 ? -15.144 16.230 42.086 1.00 19.61 529 ASP A C 1
ATOM 724 O O . ASP A 1 97 ? -14.342 15.871 42.952 1.00 20.01 529 ASP A O 1
ATOM 729 N N . LYS A 1 98 ? -15.058 15.830 40.822 1.00 15.53 530 LYS A N 1
ATOM 730 C CA . LYS A 1 98 ? -14.010 14.908 40.401 1.00 16.97 530 LYS A CA 1
ATOM 731 C C . LYS A 1 98 ? -12.639 15.581 40.409 1.00 13.49 530 LYS A C 1
ATOM 732 O O . LYS A 1 98 ? -11.642 14.961 40.788 1.00 12.61 530 LYS A O 1
ATOM 738 N N . ALA A 1 99 ? -12.597 16.848 39.997 1.00 13.98 531 ALA A N 1
ATOM 739 C CA . ALA A 1 99 ? -11.359 17.623 40.059 1.00 12.27 531 ALA A CA 1
ATOM 740 C C . ALA A 1 99 ? -10.865 17.734 41.502 1.00 12.61 531 ALA A C 1
ATOM 741 O O . ALA A 1 99 ? -9.688 17.507 41.793 1.00 12.88 531 ALA A O 1
ATOM 743 N N . ARG A 1 100 ? -11.762 18.088 42.415 1.00 12.62 532 ARG A N 1
ATOM 744 C CA . ARG A 1 100 ? -11.375 18.218 43.819 1.00 13.36 532 ARG A CA 1
ATOM 745 C C . ARG A 1 100 ? -10.920 16.886 44.426 1.00 13.24 532 ARG A C 1
ATOM 746 O O . ARG A 1 100 ? -9.969 16.835 45.208 1.00 13.60 532 ARG A O 1
ATOM 754 N N . ALA A 1 101 ? -11.607 15.807 44.067 1.00 12.93 533 ALA A N 1
ATOM 755 C CA . ALA A 1 101 ? -11.265 14.493 44.591 1.00 12.31 533 ALA A CA 1
ATOM 756 C C . ALA A 1 101 ? -9.837 14.118 44.203 1.00 12.16 533 ALA A C 1
ATOM 757 O O . ALA A 1 101 ? -9.110 13.508 44.990 1.00 12.04 533 ALA A O 1
ATOM 759 N N . PHE A 1 102 ? -9.433 14.489 42.987 1.00 12.50 534 PHE A N 1
ATOM 760 C CA . PHE A 1 102 ? -8.082 14.169 42.543 1.00 13.69 534 PHE A CA 1
ATOM 761 C C . PHE A 1 102 ? -7.020 14.932 43.335 1.00 14.23 534 PHE A C 1
ATOM 762 O O . PHE A 1 102 ? -5.975 14.380 43.668 1.00 12.91 534 PHE A O 1
ATOM 770 N N . VAL A 1 103 ? -7.285 16.200 43.634 1.00 12.22 535 VAL A N 1
ATOM 771 C CA . VAL A 1 103 ? -6.344 16.972 44.434 1.00 10.39 535 VAL A CA 1
ATOM 772 C C . VAL A 1 103 ? -6.281 16.428 45.857 1.00 12.03 535 VAL A C 1
ATOM 773 O O . VAL A 1 103 ? -5.212 16.381 46.460 1.00 13.10 535 VAL A O 1
ATOM 777 N N . GLN A 1 104 ? -7.415 15.987 46.390 1.00 11.38 536 GLN A N 1
ATOM 778 C CA . GLN A 1 104 ? -7.412 15.394 47.720 1.00 13.79 536 GLN A CA 1
ATOM 779 C C . GLN A 1 104 ? -6.570 14.119 47.720 1.00 14.22 536 GLN A C 1
ATOM 780 O O . GLN A 1 104 ? -5.775 13.880 48.636 1.00 14.84 536 GLN A O 1
ATOM 786 N N . THR A 1 105 ? -6.732 13.301 46.683 1.00 10.38 537 THR A N 1
ATOM 787 C CA . THR A 1 105 ? -5.937 12.088 46.577 1.00 13.69 537 THR A CA 1
ATOM 788 C C . THR A 1 105 ? -4.470 12.462 46.499 1.00 12.88 537 THR A C 1
ATOM 789 O O . THR A 1 105 ? -3.630 11.845 47.149 1.00 14.16 537 THR A O 1
ATOM 793 N N . SER A 1 106 ? -4.159 13.466 45.684 1.00 12.13 538 SER A N 1
ATOM 794 C CA . SER A 1 106 ? -2.772 13.899 45.556 1.00 10.93 538 SER A CA 1
ATOM 795 C C . SER A 1 106 ? -2.210 14.328 46.904 1.00 11.12 538 SER A C 1
ATOM 796 O O . SER A 1 106 ? -1.084 13.983 47.255 1.00 13.05 538 SER A O 1
ATOM 799 N N . ALA A 1 107 ? -2.994 15.080 47.665 1.00 12.54 539 ALA A N 1
ATOM 800 C CA . ALA A 1 107 ? -2.557 15.500 48.985 1.00 12.77 539 ALA A CA 1
ATOM 801 C C . ALA A 1 107 ? -2.217 14.289 49.870 1.00 16.20 539 ALA A C 1
ATOM 802 O O . ALA A 1 107 ? -1.203 14.298 50.573 1.00 12.90 539 ALA A O 1
ATOM 804 N N . ASP A 1 108 ? -3.049 13.244 49.834 1.00 14.76 540 ASP A N 1
ATOM 805 C CA . ASP A 1 108 ? -2.733 12.024 50.594 1.00 18.43 540 ASP A CA 1
ATOM 806 C C . ASP A 1 108 ? -1.413 11.405 50.182 1.00 18.66 540 ASP A C 1
ATOM 807 O O . ASP A 1 108 ? -0.620 10.991 51.028 1.00 25.58 540 ASP A O 1
ATOM 812 N N . LYS A 1 109 ? -1.188 11.313 48.877 1.00 12.76 541 LYS A N 1
ATOM 813 C CA . LYS A 1 109 ? 0.026 10.687 48.393 1.00 14.87 541 LYS A CA 1
ATOM 814 C C . LYS A 1 109 ? 1.242 11.546 48.717 1.00 15.82 541 LYS A C 1
ATOM 815 O O . LYS A 1 109 ? 2.264 11.025 49.162 1.00 15.95 541 LYS A O 1
ATOM 821 N N . TRP A 1 110 ? 1.141 12.860 48.510 1.00 12.52 542 TRP A N 1
ATOM 822 C CA . TRP A 1 110 ? 2.317 13.701 48.721 1.00 11.47 542 TRP A CA 1
ATOM 823 C C . TRP A 1 110 ? 2.744 13.701 50.184 1.00 15.63 542 TRP A C 1
ATOM 824 O O . TRP A 1 110 ? 3.936 13.803 50.493 1.00 15.63 542 TRP A O 1
ATOM 835 N N . LYS A 1 111 ? 1.773 13.601 51.085 1.00 14.29 543 LYS A N 1
ATOM 836 C CA . LYS A 1 111 ? 2.067 13.646 52.518 1.00 12.84 543 LYS A CA 1
ATOM 837 C C . LYS A 1 111 ? 2.873 12.434 52.981 1.00 19.35 543 LYS A C 1
ATOM 838 O O . LYS A 1 111 ? 3.594 12.508 53.975 1.00 18.01 543 LYS A O 1
ATOM 844 N N . ASN A 1 112 ? 2.747 11.331 52.247 1.00 17.51 544 ASN A N 1
ATOM 845 C CA . ASN A 1 112 ? 3.517 10.127 52.527 1.00 15.67 544 ASN A CA 1
ATOM 846 C C . ASN A 1 112 ? 4.907 10.170 51.897 1.00 18.50 544 ASN A C 1
ATOM 847 O O . ASN A 1 112 ? 5.745 9.298 52.159 1.00 18.75 544 ASN A O 1
ATOM 852 N N . CYS A 1 113 ? 5.144 11.177 51.059 1.00 13.15 545 CYS A N 1
ATOM 853 C CA . CYS A 1 113 ? 6.459 11.387 50.465 1.00 15.81 545 CYS A CA 1
ATOM 854 C C . CYS A 1 113 ? 7.264 12.433 51.231 1.00 17.70 545 CYS A C 1
ATOM 855 O O . CYS A 1 113 ? 8.494 12.459 51.145 1.00 15.78 545 CYS A O 1
ATOM 858 N N . ALA A 1 114 ? 6.563 13.286 51.978 1.00 15.13 546 ALA A N 1
ATOM 859 C CA . ALA A 1 114 ? 7.186 14.405 52.687 1.00 16.55 546 ALA A CA 1
ATOM 860 C C . ALA A 1 114 ? 8.324 13.966 53.598 1.00 15.51 546 ALA A C 1
ATOM 861 O O . ALA A 1 114 ? 8.201 12.982 54.321 1.00 14.56 546 ALA A O 1
ATOM 863 N N . GLY A 1 115 ? 9.428 14.704 53.563 1.00 14.62 547 GLY A N 1
ATOM 864 C CA . GLY A 1 115 ? 10.545 14.434 54.451 1.00 16.06 547 GLY A CA 1
ATOM 865 C C . GLY A 1 115 ? 11.297 13.145 54.155 1.00 19.44 547 GLY A C 1
ATOM 866 O O . GLY A 1 115 ? 11.993 12.618 55.022 1.00 18.42 547 GLY A O 1
ATOM 867 N N . LYS A 1 116 ? 11.171 12.653 52.926 1.00 17.01 548 LYS A N 1
ATOM 868 C CA . LYS A 1 116 ? 11.843 11.420 52.511 1.00 19.86 548 LYS A CA 1
ATOM 869 C C . LYS A 1 116 ? 12.694 11.615 51.261 1.00 18.85 548 LYS A C 1
ATOM 870 O O . LYS A 1 116 ? 12.433 12.492 50.442 1.00 16.49 548 LYS A O 1
ATOM 876 N N . THR A 1 117 ? 13.731 10.793 51.124 1.00 19.54 549 THR A N 1
ATOM 877 C CA . THR A 1 117 ? 14.485 10.734 49.884 1.00 20.73 549 THR A CA 1
ATOM 878 C C . THR A 1 117 ? 14.019 9.516 49.089 1.00 20.21 549 THR A C 1
ATOM 879 O O . THR A 1 117 ? 13.849 8.438 49.651 1.00 23.82 549 THR A O 1
ATOM 883 N N . VAL A 1 118 ? 13.782 9.701 47.792 1.00 15.47 550 VAL A N 1
ATOM 884 C CA . VAL A 1 118 ? 13.421 8.604 46.900 1.00 15.37 550 VAL A CA 1
ATOM 885 C C . VAL A 1 118 ? 14.473 8.450 45.801 1.00 15.84 550 VAL A C 1
ATOM 886 O O . VAL A 1 118 ? 15.188 9.408 45.474 1.00 14.99 550 VAL A O 1
ATOM 890 N N . THR A 1 119 ? 14.587 7.236 45.266 1.00 15.08 551 THR A N 1
ATOM 891 C CA . THR A 1 119 ? 15.457 6.959 44.132 1.00 14.67 551 THR A CA 1
ATOM 892 C C . THR A 1 119 ? 14.590 6.944 42.875 1.00 15.27 551 THR A C 1
ATOM 893 O O . THR A 1 119 ? 13.521 6.332 42.857 1.00 15.68 551 THR A O 1
ATOM 897 N N . VAL A 1 120 ? 15.037 7.626 41.830 1.00 15.77 552 VAL A N 1
ATOM 898 C CA . VAL A 1 120 ? 14.271 7.687 40.592 1.00 15.07 552 VAL A CA 1
ATOM 899 C C . VAL A 1 120 ? 15.112 7.171 39.439 1.00 18.31 552 VAL A C 1
ATOM 900 O O . VAL A 1 120 ? 16.249 7.597 39.255 1.00 23.36 552 VAL A O 1
ATOM 904 N N . THR A 1 121 ? 14.554 6.255 38.660 1.00 20.13 553 THR A N 1
ATOM 905 C CA . THR A 1 121 ? 15.281 5.718 37.519 1.00 24.72 553 THR A CA 1
ATOM 906 C C . THR A 1 121 ? 14.541 6.058 36.239 1.00 22.95 553 THR A C 1
ATOM 907 O O . THR A 1 121 ? 13.338 5.824 36.115 1.00 18.48 553 THR A O 1
ATOM 911 N N . ASN A 1 122 ? 15.276 6.626 35.292 1.00 24.11 554 ASN A N 1
ATOM 912 C CA . ASN A 1 122 ? 14.719 7.022 34.011 1.00 25.84 554 ASN A CA 1
ATOM 913 C C . ASN A 1 122 ? 15.803 6.897 32.953 1.00 32.17 554 ASN A C 1
ATOM 914 O O . ASN A 1 122 ? 16.922 7.383 33.139 1.00 25.99 554 ASN A O 1
ATOM 919 N N . LYS A 1 123 ? 15.477 6.220 31.856 1.00 27.03 555 LYS A N 1
ATOM 920 C CA . LYS A 1 123 ? 16.440 6.012 30.780 1.00 28.86 555 LYS A CA 1
ATOM 921 C C . LYS A 1 123 ? 17.756 5.453 31.307 1.00 29.08 555 LYS A C 1
ATOM 922 O O . LYS A 1 123 ? 18.829 5.932 30.943 1.00 35.94 555 LYS A O 1
ATOM 928 N N . ALA A 1 124 ? 17.663 4.448 32.172 1.00 29.13 556 ALA A N 1
ATOM 929 C CA . ALA A 1 124 ? 18.835 3.765 32.709 1.00 27.46 556 ALA A CA 1
ATOM 930 C C . ALA A 1 124 ? 19.739 4.689 33.521 1.00 30.90 556 ALA A C 1
ATOM 931 O O . ALA A 1 124 ? 20.907 4.379 33.751 1.00 39.43 556 ALA A O 1
ATOM 933 N N . LYS A 1 125 ? 19.199 5.828 33.940 1.00 25.29 557 LYS A N 1
ATOM 934 C CA . LYS A 1 125 ? 19.932 6.755 34.794 1.00 29.04 557 LYS A CA 1
ATOM 935 C C . LYS A 1 125 ? 19.197 6.910 36.123 1.00 23.17 557 LYS A C 1
ATOM 936 O O . LYS A 1 125 ? 17.982 7.095 36.143 1.00 28.14 557 LYS A O 1
ATOM 942 N N . THR A 1 126 ? 19.940 6.844 37.224 1.00 23.79 558 THR A N 1
ATOM 943 C CA . THR A 1 126 ? 19.343 6.855 38.555 1.00 22.51 558 THR A CA 1
ATOM 944 C C . THR A 1 126 ? 19.794 8.049 39.391 1.00 22.68 558 THR A C 1
ATOM 945 O O . THR A 1 126 ? 20.988 8.320 39.507 1.00 24.53 558 THR A O 1
ATOM 949 N N . TYR A 1 127 ? 18.836 8.761 39.973 1.00 19.69 559 TYR A N 1
ATOM 950 C CA . TYR A 1 127 ? 19.162 9.886 40.833 1.00 22.21 559 TYR A CA 1
ATOM 951 C C . TYR A 1 127 ? 18.262 9.924 42.058 1.00 18.39 559 TYR A C 1
ATOM 952 O O . TYR A 1 127 ? 17.167 9.381 42.048 1.00 17.44 559 TYR A O 1
ATOM 961 N N . ARG A 1 128 ? 18.752 10.539 43.126 1.00 17.71 560 ARG A N 1
ATOM 962 C CA . ARG A 1 128 ? 17.987 10.595 44.357 1.00 14.95 560 ARG A CA 1
ATOM 963 C C . ARG A 1 128 ? 17.422 11.999 44.535 1.00 18.08 560 ARG A C 1
ATOM 964 O O . ARG A 1 128 ? 18.081 12.982 44.210 1.00 17.70 560 ARG A O 1
ATOM 972 N N . TRP A 1 129 ? 16.189 12.076 45.023 1.00 15.03 561 TRP A N 1
ATOM 973 C CA . TRP A 1 129 ? 15.526 13.356 45.260 1.00 12.81 561 TRP A CA 1
ATOM 974 C C . TRP A 1 129 ? 14.938 13.373 46.661 1.00 14.05 561 TRP A C 1
ATOM 975 O O . TRP A 1 129 ? 14.341 12.387 47.093 1.00 15.22 561 TRP A O 1
ATOM 986 N N . THR A 1 130 ? 15.084 14.503 47.354 1.00 13.32 562 THR A N 1
ATOM 987 C CA . THR A 1 130 ? 14.612 14.630 48.731 1.00 12.12 562 THR A CA 1
ATOM 988 C C . THR A 1 130 ? 13.432 15.603 48.816 1.00 14.60 562 THR A C 1
ATOM 989 O O . THR A 1 130 ? 13.549 16.736 48.369 1.00 16.98 562 THR A O 1
ATOM 993 N N . PHE A 1 131 ? 12.311 15.157 49.389 1.00 13.12 563 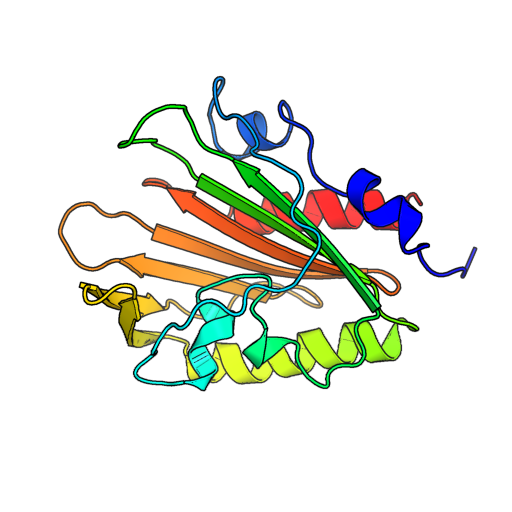PHE A N 1
ATOM 994 C CA . PHE A 1 131 ? 11.138 16.019 49.564 1.00 10.47 563 PHE A CA 1
ATOM 995 C C . PHE A 1 131 ? 11.204 16.792 50.881 1.00 17.42 563 PHE A C 1
ATOM 996 O O . PHE A 1 131 ? 11.604 16.246 51.915 1.00 13.15 563 PHE A O 1
ATOM 1004 N N . ALA A 1 132 ? 10.787 18.054 50.833 1.00 15.12 564 ALA A N 1
ATOM 1005 C CA . ALA A 1 132 ? 10.544 18.829 52.044 1.00 16.45 564 ALA A CA 1
ATOM 1006 C C . ALA A 1 132 ? 9.156 18.474 52.570 1.00 15.03 564 ALA A C 1
ATOM 1007 O O . ALA A 1 132 ? 8.584 17.448 52.192 1.00 13.67 564 ALA A O 1
ATOM 1009 N N . ASP A 1 133 ? 8.597 19.310 53.436 1.00 16.17 565 ASP A N 1
ATOM 1010 C CA . ASP A 1 133 ? 7.233 19.070 53.890 1.00 17.47 565 ASP A CA 1
ATOM 1011 C C . ASP A 1 133 ? 6.216 19.642 52.899 1.00 14.91 565 ASP A C 1
ATOM 1012 O O . ASP A 1 133 ? 6.510 20.567 52.145 1.00 15.92 565 ASP A O 1
ATOM 1017 N N . VAL A 1 134 ? 5.027 19.057 52.880 1.00 11.83 566 VAL A N 1
ATOM 1018 C CA . VAL A 1 134 ? 3.962 19.557 52.032 1.00 14.96 566 VAL A CA 1
ATOM 1019 C C . VAL A 1 134 ? 3.415 20.847 52.624 1.00 16.10 566 VAL A C 1
ATOM 1020 O O . VAL A 1 134 ? 3.112 20.923 53.819 1.00 16.70 566 VAL A O 1
ATOM 1024 N N . LYS A 1 135 ? 3.320 21.871 51.787 1.00 13.54 567 LYS A N 1
ATOM 1025 C CA . LYS A 1 135 ? 2.831 23.172 52.225 1.00 13.79 567 LYS A CA 1
ATOM 1026 C C . LYS A 1 135 ? 1.631 23.603 51.406 1.00 19.70 567 LYS A C 1
ATOM 1027 O O . LYS A 1 135 ? 1.026 22.793 50.698 1.00 14.78 567 LYS A O 1
ATOM 1033 N N . GLY A 1 136 ? 1.291 24.883 51.510 1.00 22.16 568 GLY A N 1
ATOM 1034 C CA . GLY A 1 136 ? 0.137 25.419 50.815 1.00 21.31 568 GLY A CA 1
ATOM 1035 C C . GLY A 1 136 ? -1.081 25.477 51.719 1.00 21.27 568 GLY A C 1
ATOM 1036 O O . GLY A 1 136 ? -1.096 24.892 52.801 1.00 26.97 568 GLY A O 1
ATOM 1037 N N . SER A 1 137 ? -2.106 26.183 51.257 1.00 22.82 569 SER A N 1
ATOM 1038 C CA . SER A 1 137 ? -3.373 26.300 51.973 1.00 20.43 569 SER A CA 1
ATOM 1039 C C . SER A 1 137 ? -4.487 25.934 50.994 1.00 17.63 569 SER A C 1
ATOM 1040 O O . SER A 1 137 ? -4.375 26.204 49.800 1.00 19.15 569 SER A O 1
ATOM 1043 N N . PRO A 1 138 ? -5.552 25.303 51.496 1.00 20.47 570 PRO A N 1
ATOM 1044 C CA . PRO A 1 138 ? -6.589 24.742 50.625 1.00 19.60 570 PRO A CA 1
ATOM 1045 C C . PRO A 1 138 ? -7.040 25.730 49.551 1.00 18.64 570 PRO A C 1
ATOM 1046 O O . PRO A 1 138 ? -7.132 26.939 49.801 1.00 17.28 570 PRO A O 1
ATOM 1050 N N . PRO A 1 139 ? -7.309 25.223 48.344 1.00 16.11 571 PRO A N 1
ATOM 1051 C CA . PRO A 1 139 ? -7.209 23.821 47.938 1.00 14.87 571 PRO A CA 1
ATOM 1052 C C . PRO A 1 139 ? -5.877 23.534 47.257 1.00 17.13 571 PRO A C 1
ATOM 1053 O O . PRO A 1 139 ? -5.806 22.667 46.387 1.00 19.60 571 PRO A O 1
ATOM 1057 N N . THR A 1 140 ? -4.842 24.272 47.625 1.00 15.60 572 THR A N 1
ATOM 1058 C CA . THR A 1 140 ? -3.551 24.157 46.947 1.00 16.95 572 THR A CA 1
ATOM 1059 C C . THR A 1 140 ? -2.584 23.350 47.791 1.00 17.00 572 THR A C 1
ATOM 1060 O O . THR A 1 140 ? -2.552 23.481 49.019 1.00 17.77 572 THR A O 1
ATOM 1064 N N . ILE A 1 141 ? -1.795 22.508 47.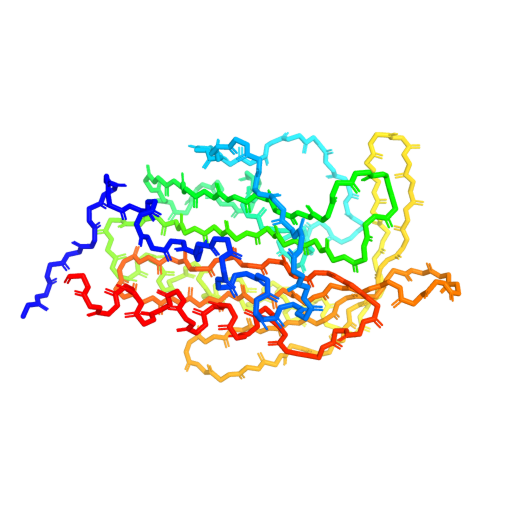137 1.00 11.64 573 ILE A N 1
ATOM 1065 C CA . ILE A 1 141 ? -0.693 21.839 47.810 1.00 11.43 573 ILE A CA 1
ATOM 1066 C C . ILE A 1 141 ? 0.618 22.140 47.077 1.00 11.92 573 ILE A C 1
ATOM 1067 O O . ILE A 1 141 ? 0.644 22.248 45.852 1.00 12.54 573 ILE A O 1
ATOM 1072 N N . THR A 1 142 ? 1.707 22.274 47.829 1.00 14.01 574 THR A N 1
ATOM 1073 C CA . THR A 1 142 ? 3.023 22.446 47.226 1.00 9.50 574 THR A CA 1
ATOM 1074 C C . THR A 1 142 ? 4.043 21.612 47.983 1.00 9.84 574 THR A C 1
ATOM 1075 O O . THR 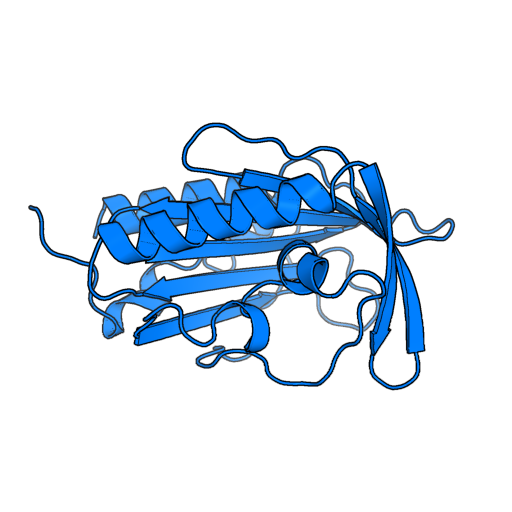A 1 142 ? 3.859 21.300 49.160 1.00 11.71 574 THR A O 1
ATOM 1079 N N . VAL A 1 143 ? 5.122 21.259 47.306 1.00 12.06 575 VAL A N 1
ATOM 1080 C CA . VAL A 1 143 ? 6.236 20.592 47.966 1.00 12.63 575 VAL A CA 1
ATOM 1081 C C . VAL A 1 143 ? 7.490 20.847 47.154 1.00 12.60 575 VAL A C 1
ATOM 1082 O O . VAL A 1 143 ? 7.438 20.880 45.924 1.00 14.21 575 VAL A O 1
ATOM 1086 N N . ILE A 1 144 ? 8.608 21.055 47.845 1.00 13.29 576 ILE A N 1
ATOM 1087 C CA . ILE A 1 144 ? 9.889 21.250 47.181 1.00 11.38 576 ILE A CA 1
ATOM 1088 C C . ILE A 1 144 ? 10.710 19.967 47.239 1.00 12.81 576 ILE A C 1
ATOM 1089 O O . ILE A 1 144 ? 10.816 19.337 48.287 1.00 14.40 576 ILE A O 1
ATOM 1094 N N . ASP A 1 145 ? 11.258 19.558 46.101 1.00 13.20 577 ASP A N 1
ATOM 1095 C CA . ASP A 1 145 ? 12.148 18.404 46.087 1.00 16.98 577 ASP A CA 1
ATOM 1096 C C . ASP A 1 145 ? 13.525 18.825 45.603 1.00 16.32 577 ASP A C 1
ATOM 1097 O O . ASP A 1 145 ? 13.658 19.701 44.758 1.00 15.32 577 ASP A O 1
ATOM 1102 N N . THR A 1 146 ? 14.546 18.197 46.154 1.00 13.63 578 THR A N 1
ATOM 1103 C CA . THR A 1 146 ? 15.914 18.642 45.936 1.00 16.10 578 THR A CA 1
ATOM 1104 C C . THR A 1 146 ? 16.723 17.495 45.369 1.00 17.08 578 THR A C 1
ATOM 1105 O O . THR A 1 146 ? 16.741 16.407 45.947 1.00 17.06 578 THR A O 1
ATOM 1109 N N . GLN A 1 147 ? 17.379 17.723 44.234 1.00 14.21 579 GLN A N 1
ATOM 1110 C CA . GLN A 1 147 ? 18.168 16.667 43.610 1.00 17.32 579 GLN A CA 1
ATOM 1111 C C . GLN A 1 147 ? 19.515 16.535 44.313 1.00 14.62 579 GLN A C 1
ATOM 1112 O O . GLN A 1 147 ? 20.176 17.530 44.590 1.00 18.79 579 GLN A O 1
ATOM 1118 N N . GLU A 1 148 ? 19.919 15.307 44.613 1.00 18.24 580 GLU A N 1
ATOM 1119 C CA . GLU A 1 148 ? 21.201 15.078 45.291 1.00 19.57 580 GLU A CA 1
ATOM 1120 C C . GLU A 1 148 ? 22.392 15.721 44.560 1.00 22.17 580 GLU A C 1
ATOM 1121 O O . GLU A 1 148 ? 22.332 15.987 43.358 1.00 25.30 580 GLU A O 1
ATOM 1127 N N . GLY A 1 149 ? 23.476 15.973 45.287 1.00 25.63 581 GLY A N 1
ATOM 1128 C CA . GLY A 1 149 ? 24.653 16.588 44.686 1.00 26.69 581 GLY A CA 1
ATOM 1129 C C . GLY A 1 149 ? 24.848 18.047 45.074 1.00 26.88 581 GLY A C 1
ATOM 1130 O O . GLY A 1 149 ? 23.965 18.659 45.676 1.00 25.44 581 GLY A O 1
ATOM 1131 N N . ALA A 1 150 ? 26.000 18.616 44.725 1.00 25.14 582 ALA A N 1
ATOM 1132 C CA . ALA A 1 150 ? 26.317 19.986 45.140 1.00 27.57 582 ALA A CA 1
ATOM 1133 C C . ALA A 1 150 ? 25.778 21.066 44.202 1.00 25.17 582 ALA A C 1
ATOM 1134 O O . ALA A 1 150 ? 25.996 22.257 44.432 1.00 24.84 582 ALA A O 1
ATOM 1136 N N . GLU A 1 151 ? 25.071 20.659 43.154 1.00 29.75 583 GLU A N 1
ATOM 1137 C CA . GLU A 1 151 ? 24.458 21.623 42.253 1.00 24.98 583 GLU A CA 1
ATOM 1138 C C . GLU A 1 151 ? 23.471 22.509 43.000 1.00 20.99 583 GLU A C 1
ATOM 1139 O O . GLU A 1 151 ? 23.501 23.724 42.856 1.00 25.70 583 GLU A O 1
ATOM 1145 N N . GLY A 1 152 ? 22.594 21.900 43.795 1.00 21.37 584 GLY A N 1
ATOM 1146 C CA . GLY A 1 152 ? 21.559 22.653 44.482 1.00 18.84 584 GLY A CA 1
ATOM 1147 C C . GLY A 1 152 ? 20.303 22.826 43.637 1.00 20.98 584 GLY A C 1
ATOM 1148 O O . GLY A 1 152 ? 19.430 23.640 43.970 1.00 18.36 584 GLY A O 1
ATOM 1149 N N . TRP A 1 153 ? 20.225 22.081 42.535 1.00 14.87 585 TRP A N 1
ATOM 1150 C CA . TRP A 1 153 ? 19.038 22.065 41.667 1.00 11.87 585 TRP A CA 1
ATOM 1151 C C . TRP A 1 153 ? 17.836 21.563 42.450 1.00 14.77 585 TRP A C 1
ATOM 1152 O O . TRP A 1 153 ? 17.920 20.545 43.141 1.00 14.84 585 TRP A O 1
ATOM 1163 N N . GLU A 1 154 ? 16.712 22.270 42.340 1.00 12.57 586 GLU A N 1
ATOM 1164 C CA . GLU A 1 154 ? 15.507 21.894 43.072 1.00 13.10 586 GLU A CA 1
ATOM 1165 C C . GLU A 1 154 ? 14.278 22.112 42.219 1.00 13.31 586 GLU A C 1
ATOM 1166 O O . GLU A 1 154 ? 14.341 22.814 41.222 1.00 10.08 586 GLU A O 1
ATOM 1172 N N . CYS A 1 155 ? 13.165 21.495 42.606 1.00 11.40 587 CYS A N 1
ATOM 1173 C CA . CYS A 1 155 ? 11.888 21.746 41.937 1.00 10.61 587 CYS A CA 1
ATOM 1174 C C . CYS A 1 155 ? 10.830 21.997 42.985 1.00 14.23 587 CYS A C 1
ATOM 1175 O O . CYS A 1 155 ? 10.846 21.380 44.045 1.00 16.70 587 CYS A O 1
ATOM 1178 N N . GLN A 1 156 ? 9.910 22.912 42.703 1.00 11.38 588 GLN A N 1
ATOM 1179 C CA . GLN A 1 156 ? 8.699 22.983 43.509 1.00 11.70 588 GLN A CA 1
ATOM 1180 C C . GLN A 1 156 ? 7.527 22.455 42.704 1.00 12.92 588 GLN A C 1
ATOM 1181 O O . GLN A 1 156 ? 7.309 22.864 41.554 1.00 10.69 588 GLN A O 1
ATOM 1187 N N . ARG A 1 157 ? 6.796 21.518 43.302 1.00 12.47 589 ARG A N 1
ATOM 1188 C CA . ARG A 1 157 ? 5.544 21.037 42.731 1.00 13.06 589 ARG A CA 1
ATOM 1189 C C . ARG A 1 157 ? 4.403 21.852 43.329 1.00 11.37 589 ARG A C 1
ATOM 1190 O O . ARG A 1 157 ? 4.407 22.160 44.525 1.00 12.27 589 ARG A O 1
ATOM 1198 N N . ALA A 1 158 ? 3.427 22.215 42.505 1.00 10.04 590 ALA A N 1
ATOM 1199 C CA . ALA A 1 158 ? 2.220 22.844 43.030 1.00 10.64 590 ALA A CA 1
ATOM 1200 C C . ALA A 1 158 ? 1.018 22.267 42.314 1.00 10.19 590 ALA A C 1
ATOM 1201 O O . ALA A 1 158 ? 1.043 22.070 41.098 1.00 12.78 590 ALA A O 1
ATOM 1203 N N . MET A 1 159 ? -0.033 21.990 43.072 1.00 9.86 591 MET A N 1
ATOM 1204 C CA . MET A 1 159 ? -1.287 21.554 42.475 1.00 9.70 591 MET A CA 1
ATOM 1205 C C . MET A 1 159 ? -2.419 22.316 43.122 1.00 12.38 591 MET A C 1
ATOM 1206 O O . MET A 1 159 ? -2.420 22.535 44.334 1.00 12.51 591 MET A O 1
ATOM 1211 N N . SER A 1 160 ? -3.373 22.730 42.305 1.00 9.96 592 SER A N 1
ATOM 1212 C CA . SER A 1 160 ? -4.569 23.376 42.825 1.00 11.67 592 SER A CA 1
ATOM 1213 C C . SER A 1 160 ? -5.754 22.982 41.958 1.00 11.56 592 SER A C 1
ATOM 1214 O O . SER A 1 160 ? -5.614 22.236 40.979 1.00 10.73 592 SER A O 1
ATOM 1217 N N . VAL A 1 161 ? -6.928 23.478 42.324 1.00 11.85 593 VAL A N 1
ATOM 1218 C CA . VAL A 1 161 ? -8.132 23.198 41.568 1.00 10.52 593 VAL A CA 1
ATOM 1219 C C . VAL A 1 161 ? -9.014 24.427 41.621 1.00 11.77 593 VAL A C 1
ATOM 1220 O O . VAL A 1 161 ? -9.099 25.099 42.653 1.00 13.92 593 VAL A O 1
ATOM 1224 N N . ALA A 1 162 ? -9.636 24.732 40.491 1.00 13.30 594 ALA A N 1
ATOM 1225 C CA . ALA A 1 162 ? -10.658 25.767 40.421 1.00 12.59 594 ALA A CA 1
ATOM 1226 C C . ALA A 1 162 ? -11.690 25.273 39.417 1.00 14.50 594 ALA A C 1
ATOM 1227 O O . ALA A 1 162 ? -11.327 24.746 38.366 1.00 11.71 594 ALA A O 1
ATOM 1229 N N . ASN A 1 163 ? -12.971 25.423 39.740 1.00 14.20 595 ASN A N 1
ATOM 1230 C CA . ASN A 1 163 ? -14.015 24.886 38.875 1.00 12.60 595 ASN A CA 1
ATOM 1231 C C . ASN A 1 163 ? -13.730 23.401 38.636 1.00 14.97 595 ASN A C 1
ATOM 1232 O O . ASN A 1 163 ? -13.453 22.671 39.587 1.00 15.03 595 ASN A O 1
ATOM 1237 N N . ASN A 1 164 ? -13.797 22.960 37.379 1.00 13.22 596 ASN A N 1
ATOM 1238 C CA . ASN A 1 164 ? -13.559 21.559 37.036 1.00 15.22 596 ASN A CA 1
ATOM 1239 C C . ASN A 1 164 ? -12.133 21.309 36.552 1.00 13.56 596 ASN A C 1
ATOM 1240 O O . ASN A 1 164 ? -11.869 20.304 35.884 1.00 12.68 596 ASN A O 1
ATOM 1245 N N . VAL A 1 165 ? -11.221 22.221 36.876 1.00 11.38 597 VAL A N 1
ATOM 1246 C CA . VAL A 1 165 ? -9.873 22.159 36.314 1.00 12.66 597 VAL A CA 1
ATOM 1247 C C . VAL A 1 165 ? -8.824 21.984 37.400 1.00 11.51 597 VAL A C 1
ATOM 1248 O O . VAL A 1 165 ? -8.800 22.734 38.370 1.00 13.70 597 VAL A O 1
ATOM 1252 N N . VAL A 1 166 ? -7.966 20.984 37.231 1.00 10.69 598 VAL A N 1
ATOM 1253 C CA . VAL A 1 166 ? -6.811 20.807 38.102 1.00 11.60 598 VAL A CA 1
ATOM 1254 C C . VAL A 1 166 ? -5.583 21.479 37.488 1.00 10.81 598 VAL A C 1
ATOM 1255 O O . VAL A 1 166 ? -5.321 21.348 36.295 1.00 11.28 598 VAL A O 1
ATOM 1259 N N . VAL A 1 167 ? -4.857 22.219 38.308 1.00 11.13 599 VAL A N 1
ATOM 1260 C CA . VAL A 1 167 ? -3.682 22.949 37.867 1.00 8.95 599 VAL A CA 1
ATOM 1261 C C . VAL A 1 167 ? -2.487 22.179 38.416 1.00 9.08 599 VAL A C 1
ATOM 1262 O O . VAL A 1 167 ? -2.430 21.899 39.609 1.00 11.68 599 VAL A O 1
ATOM 1266 N N . ASP A 1 168 ? -1.548 21.814 37.545 1.00 9.21 600 ASP A N 1
ATOM 1267 C CA . ASP A 1 168 ? -0.482 20.890 37.924 1.00 12.13 600 ASP A CA 1
ATOM 1268 C C . ASP A 1 168 ? 0.841 21.436 37.419 1.00 11.75 600 ASP A C 1
ATOM 1269 O O . ASP A 1 168 ? 1.084 21.435 36.213 1.00 12.03 600 ASP A O 1
ATOM 1274 N N . VAL A 1 169 ? 1.688 21.899 38.336 1.00 9.42 601 VAL A N 1
ATOM 1275 C CA . VAL A 1 169 ? 2.888 22.663 37.968 1.00 10.12 601 VAL A CA 1
ATOM 1276 C C . VAL A 1 169 ? 4.182 22.154 38.610 1.00 11.37 601 VAL A C 1
ATOM 1277 O O . VAL A 1 169 ? 4.221 21.835 39.801 1.00 10.35 601 VAL A O 1
ATOM 1281 N N . ASN A 1 170 ? 5.250 22.102 37.816 1.00 10.95 602 ASN A N 1
ATOM 1282 C CA . ASN A 1 170 ? 6.579 21.783 38.322 1.00 11.70 602 ASN A CA 1
ATOM 1283 C C . ASN A 1 170 ? 7.500 22.897 37.882 1.00 12.01 602 ASN A C 1
ATOM 1284 O O . ASN A 1 170 ? 7.585 23.197 36.682 1.00 14.86 602 ASN A O 1
ATOM 1289 N N . ALA A 1 171 ? 8.142 23.562 38.839 1.00 7.75 603 ALA A N 1
ATOM 1290 C CA . ALA A 1 171 ? 9.027 24.675 38.514 1.00 9.89 603 ALA A CA 1
ATOM 1291 C C . ALA A 1 171 ? 10.390 24.420 39.143 1.00 10.34 603 ALA A C 1
ATOM 1292 O O . ALA A 1 171 ? 10.487 24.214 40.356 1.00 11.60 603 ALA A O 1
ATOM 1294 N N . CYS A 1 172 ? 11.437 24.444 38.319 1.00 10.82 604 CYS A N 1
ATOM 1295 C CA . CYS A 1 172 ? 12.767 24.014 38.750 1.00 8.65 604 CYS A CA 1
ATOM 1296 C C . CYS A 1 172 ? 13.843 25.055 38.484 1.00 10.61 604 CYS A C 1
ATOM 1297 O O . CYS A 1 172 ? 13.773 25.805 37.514 1.00 11.98 604 CYS A O 1
ATOM 1300 N N . GLY A 1 173 ? 14.857 25.073 39.337 1.00 12.38 605 GLY A N 1
ATOM 1301 C CA . GLY A 1 173 ? 15.936 26.040 39.205 1.00 10.86 605 GLY A CA 1
ATOM 1302 C C . GLY A 1 173 ? 16.869 25.961 40.392 1.00 15.61 605 GLY A C 1
ATOM 1303 O O . GLY A 1 173 ? 16.758 25.049 41.212 1.00 11.83 605 GLY A O 1
ATOM 1304 N N . TYR A 1 174 ? 17.795 26.912 40.492 1.00 14.24 606 TYR A N 1
ATOM 1305 C CA . TYR A 1 174 ? 18.738 26.923 41.607 1.00 14.65 606 TYR A CA 1
ATOM 1306 C C . TYR A 1 174 ? 18.266 27.789 42.777 1.00 14.58 606 TYR A C 1
ATOM 1307 O O . TYR A 1 174 ? 18.827 27.709 43.874 1.00 15.96 606 TYR A O 1
ATOM 1316 N N . GLN A 1 175 ? 17.251 28.614 42.541 1.00 14.08 607 GLN A N 1
ATOM 1317 C CA . GLN A 1 175 ? 16.759 29.559 43.541 1.00 14.49 607 GLN A CA 1
ATOM 1318 C C . GLN A 1 175 ? 15.267 29.421 43.752 1.00 14.33 607 GLN A C 1
ATOM 1319 O O . GLN A 1 175 ? 14.536 30.412 43.701 1.00 17.83 607 GLN A O 1
ATOM 1325 N N . ILE A 1 176 ? 14.814 28.196 43.981 1.00 12.95 608 ILE A N 1
ATOM 1326 C CA . ILE A 1 176 ? 13.394 27.935 44.138 1.00 12.57 608 ILE A CA 1
ATOM 1327 C C . ILE A 1 176 ? 12.910 28.275 45.542 1.00 15.52 608 ILE A C 1
ATOM 1328 O O . ILE A 1 176 ? 13.520 27.869 46.533 1.00 17.84 608 ILE A O 1
ATOM 1333 N N . THR A 1 177 ? 11.816 29.031 45.619 1.00 15.07 609 THR A N 1
ATOM 1334 C CA . THR A 1 177 ? 11.115 29.230 46.879 1.00 17.63 609 THR A CA 1
ATOM 1335 C C . THR A 1 177 ? 9.634 28.942 46.717 1.00 13.57 609 THR A C 1
ATOM 1336 O O . THR A 1 177 ? 9.124 28.012 47.320 1.00 16.89 609 THR A O 1
ATOM 1340 N N . ASN A 1 178 ? 8.948 29.726 45.893 1.00 15.40 610 ASN A N 1
ATOM 1341 C CA . ASN A 1 178 ? 7.522 29.489 45.673 1.00 14.25 610 ASN A CA 1
ATOM 1342 C C . ASN A 1 178 ? 7.069 29.756 44.232 1.00 13.55 610 ASN A C 1
ATOM 1343 O O . ASN A 1 178 ? 5.920 30.129 43.999 1.00 11.62 610 ASN A O 1
ATOM 1348 N N . GLN A 1 179 ? 7.956 29.551 43.262 1.00 12.65 611 GLN A N 1
ATOM 1349 C CA . GLN A 1 179 ? 7.609 29.831 41.867 1.00 12.95 611 GLN A CA 1
ATOM 1350 C C . GLN A 1 179 ? 6.428 28.994 41.344 1.00 13.05 611 GLN A C 1
ATOM 1351 O O . GLN A 1 179 ? 5.589 29.487 40.585 1.00 10.46 611 GLN A O 1
ATOM 1357 N N . ALA A 1 180 ? 6.360 27.731 41.743 1.00 10.68 612 ALA A N 1
ATOM 1358 C CA . ALA A 1 180 ? 5.271 26.882 41.280 1.00 12.48 612 ALA A CA 1
ATOM 1359 C C . ALA A 1 180 ? 3.955 27.312 41.940 1.00 13.07 612 ALA A C 1
ATOM 1360 O O . ALA A 1 180 ? 2.893 27.290 41.312 1.00 13.19 612 ALA A O 1
ATOM 1362 N N . GLY A 1 181 ? 4.033 27.706 43.208 1.00 11.08 613 GLY A N 1
ATOM 1363 C CA . GLY A 1 181 ? 2.869 28.246 43.881 1.00 12.49 613 GLY A CA 1
ATOM 1364 C C . GLY A 1 181 ? 2.381 29.496 43.173 1.00 15.38 613 GLY A C 1
ATOM 1365 O O . GLY A 1 181 ? 1.174 29.704 43.036 1.00 13.14 613 GLY A O 1
ATOM 1366 N N . GLN A 1 182 ? 3.308 30.344 42.732 1.00 11.61 614 GLN A N 1
ATOM 1367 C CA . GLN A 1 182 ? 2.906 31.563 42.027 1.00 13.45 614 GLN A CA 1
ATOM 1368 C C . GLN A 1 182 ? 2.261 31.242 40.687 1.00 14.69 614 GLN A C 1
ATOM 1369 O O . GLN A 1 182 ? 1.253 31.843 40.290 1.00 12.01 614 GLN A O 1
ATOM 1375 N N . ILE A 1 183 ? 2.870 30.315 39.970 1.00 11.37 615 ILE A N 1
ATOM 1376 C CA . ILE A 1 183 ? 2.351 29.936 38.669 1.00 11.73 615 ILE A CA 1
ATOM 1377 C C . ILE A 1 183 ? 0.941 29.383 38.835 1.00 13.14 615 ILE A C 1
ATOM 1378 O O . ILE A 1 183 ? 0.008 29.786 38.125 1.00 12.18 615 ILE A O 1
ATOM 1383 N N . ALA A 1 184 ? 0.772 28.484 39.793 1.00 11.67 616 ALA A N 1
ATOM 1384 C CA . ALA A 1 184 ? -0.533 27.872 40.025 1.00 12.30 616 ALA A CA 1
ATOM 1385 C C . ALA A 1 184 ? -1.600 28.927 40.315 1.00 14.41 616 ALA A C 1
ATOM 1386 O O . ALA A 1 184 ? -2.708 28.879 39.772 1.00 11.79 616 ALA A O 1
ATOM 1388 N N . ALA A 1 185 ? -1.259 29.889 41.168 1.00 11.65 617 ALA A N 1
ATOM 1389 C CA . ALA A 1 185 ? -2.212 30.930 41.536 1.00 13.40 617 ALA A CA 1
ATOM 1390 C C . ALA A 1 185 ? -2.600 31.773 40.331 1.00 13.65 617 ALA A C 1
ATOM 1391 O O . ALA A 1 185 ? -3.761 32.175 40.194 1.00 12.03 617 ALA A O 1
ATOM 1393 N N . LYS A 1 186 ? -1.642 32.032 39.447 1.00 9.80 618 LYS A N 1
ATOM 1394 C CA . LYS A 1 186 ? -1.940 32.812 38.251 1.00 10.86 618 LYS A CA 1
ATOM 1395 C C . LYS A 1 186 ? -2.844 32.035 37.284 1.00 12.85 618 LYS A C 1
ATOM 1396 O O . LYS A 1 186 ? -3.764 32.602 36.697 1.00 11.06 618 LYS A O 1
ATOM 1402 N N . ILE A 1 187 ? -2.593 30.741 37.133 1.00 9.64 619 ILE A N 1
ATOM 1403 C CA . ILE A 1 187 ? -3.475 29.905 36.320 1.00 9.36 619 ILE A CA 1
ATOM 1404 C C . ILE A 1 187 ? -4.884 29.827 36.921 1.00 11.01 619 ILE A C 1
ATOM 1405 O O . ILE A 1 187 ? -5.879 29.892 36.204 1.00 10.72 619 ILE A O 1
ATOM 1410 N N . VAL A 1 188 ? -4.973 29.709 38.243 1.00 10.84 620 VAL A N 1
ATOM 1411 C CA . VAL A 1 188 ? -6.275 29.684 38.902 1.00 8.96 620 VAL A CA 1
ATOM 1412 C C . VAL A 1 188 ? -7.043 30.978 38.622 1.00 12.23 620 VAL A C 1
ATOM 1413 O O . VAL A 1 188 ? -8.254 30.946 38.399 1.00 13.05 620 VAL A O 1
ATOM 1417 N N . ASP A 1 189 ? -6.343 32.112 38.618 1.00 11.87 621 ASP A N 1
ATOM 1418 C CA . ASP A 1 189 ? -6.998 33.385 38.291 1.00 13.67 621 ASP A CA 1
ATOM 1419 C C . ASP A 1 189 ? -7.567 33.357 36.871 1.00 15.01 621 ASP A C 1
ATOM 1420 O O . ASP A 1 189 ? -8.628 33.928 36.610 1.00 13.93 621 ASP A O 1
ATOM 1425 N N . LYS A 1 190 ? -6.861 32.704 35.950 1.00 13.38 622 LYS A N 1
ATOM 1426 C CA . LYS A 1 190 ? -7.364 32.582 34.581 1.00 12.23 622 LYS A CA 1
ATOM 1427 C C . LYS A 1 190 ? -8.590 31.670 34.525 1.00 12.45 622 LYS A C 1
ATOM 1428 O O . LYS A 1 190 ? -9.524 31.932 33.769 1.00 13.97 622 LYS A O 1
ATOM 1434 N N . VAL A 1 191 ? -8.600 30.603 35.322 1.00 11.45 623 VAL A N 1
ATOM 1435 C CA . VAL A 1 191 ? -9.784 29.740 35.378 1.00 11.36 623 VAL A CA 1
ATOM 1436 C C . VAL A 1 191 ? -10.967 30.558 35.879 1.00 13.58 623 VAL A C 1
ATOM 1437 O O . VAL A 1 191 ? -12.075 30.489 35.332 1.00 16.54 623 VAL A O 1
ATOM 1441 N N . ASN A 1 192 ? -10.728 31.339 36.927 1.00 12.71 624 ASN A N 1
ATOM 1442 C CA . ASN A 1 192 ? -11.802 32.096 37.563 1.00 17.49 624 ASN A CA 1
ATOM 1443 C C . ASN A 1 192 ? -12.478 33.068 36.609 1.00 16.75 624 ASN A C 1
ATOM 1444 O O . ASN A 1 192 ? -13.662 33.366 36.755 1.00 15.69 624 ASN A O 1
ATOM 1449 N N . LYS A 1 193 ? -11.724 33.564 35.634 1.00 17.57 625 LYS A N 1
ATOM 1450 C CA . LYS A 1 193 ? -12.250 34.579 34.734 1.00 16.93 625 LYS A CA 1
ATOM 1451 C C . LYS A 1 193 ? -12.869 33.993 33.463 1.00 21.85 625 LYS A C 1
ATOM 1452 O O . LYS A 1 193 ? -13.380 34.732 32.627 1.00 21.62 625 LYS A O 1
ATOM 1458 N N . GLU A 1 194 ? -12.836 32.669 33.331 1.00 20.69 626 GLU A N 1
ATOM 1459 C CA . GLU A 1 194 ? -13.397 31.996 32.155 1.00 25.30 626 GLU A CA 1
ATOM 1460 C C . GLU A 1 194 ? -14.868 32.344 31.955 1.00 33.83 626 GLU A C 1
ATOM 1461 O O . GLU A 1 194 ? -15.689 32.168 32.859 1.00 27.72 626 GLU A O 1
#

Sequence (194 aa):
GHQPVAEERLSALLLNSSSSEVNAVMGSSSMQPGKPITSMDSSPVTVSLPDCQGALYTTSQDPVYAGTGYTAINGLISSEPGDNYEHWVNQAVVAFPTADKARAFVQTSADKWKNCAGKTVTVTNKAKTYRWTFADVKGSPPTITVIDTQEGAEGWECQRAMSVANNVVVDVNACGYQITNQAGQIAAKIVDKVNKE

Radius of gyration: 15.63 Å; Cα contacts (8 Å, |Δi|>4): 436; chains: 1; bounding box: 48×33×33 Å

GO terms:
  GO:0004672 protein kinase activity (F, IDA)
  GO:0005886 plasma membrane (C, IDA)
  GO:0004674 protein serine/threonine kinase activity (F, IDA)
  GO:0045893 positive regulation of DNA-templated transcription (P, IMP)
  GO:0045926 negative regulation of growth (P, IMP)
  GO:1903338 regulation of cell wall organization or biogenesis (P, IDA)
  GO:0006355 regulation of DNA-templated transcription (P, IDA)

Foldseek 3Di:
DQDFDDQVCFVVLADDPVRLCVLQVHDAKDKDDKDKAADAADKDKQPRLCPLVADPRHCVLCPPLQWDIKIWIWIFHDDDDTQKIKIKMKIFHPWLVSQLVSLVVNVVSNQVQAQDKMWMAHPNDIWIKGKHHWDDDPPKIKIKIFTDDPQQKIWMWMWHDDTRMIITMIMIHNDDDCSRVVSSVSSNVVSVVD